Protein AF-A0A139ABG0-F1 (afdb_monomer_lite)

Sequence (358 aa):
MENRRGTLSRSLSSASLETIVPAVKKHLWVEAFQMRGSIALQVMPPLMVLVLWTAVVCYLDLILTMDFRLPTSFITLLGVVLGLLLAFRSTQAYDRFYEGRKTWGTLQFQCRNGIRAMMLSFVDTEDGNAACQKAVKMLIAFVFSLKHYLRAEKDVNQLSDMLDVMDVIPISAFTSPGGDLENGKRELNETDPLLGPYGAIVYENGEGMPFKIGYALAKHLQEAHLANLITGPNAGAVQSLVPNLTETATVLERIATSPIPPAYSIHLRQILFIYCFFLPLQLVKDLQWLVILVVFFASYCFLGIEMIARQLEMPFGRERVSDICEKIFNEKMFTVAIAIAPAVSLWMPSLKIQSVIS

pLDDT: mean 70.83, std 21.97, range [25.0, 96.5]

Radius of gyration: 27.7 Å; chains: 1; bounding box: 67×58×75 Å

Organism: Gonapodya prolifera (strain JEL478) (NCBI:txid1344416)

Foldseek 3Di:
DPPPPVVVVVVVVPPPPPPPDPDPPPCPPCVVPPPVQALLVVLVPVLVVLLVLLVVLLCCCVPVVDQLADDPVVLVVLVVVLVVLLVVLLVVLQVLLVLLLVLLVLLLVLLLLLLVLLVVFFDPDPVSVVLSLLLNLLSVLLVVLLLCLLAVNPPVVVVVVVCVSPPQDDCVVVPQPDPPPPDPDDDPCCVDLLFHSNVPPCRPVRDRPSVVSLVSSLVSLVVCVVVVRGDDPSSVVNNVSSVSNVVSSVSSVCSSGPADPVVSLVVSVVSLCVSLSCQSSHCCVVQRPCSSVVSSVVNCVSSSSSSSSVVSRSLSYPRVNVCVSVVCVVVSVVVSVVVVVVVCVVPPPPDPVVVVVD

Secondary structure (DSSP, 8-state):
--TTHHHHHHHHHHHSSTTSS------HHHHHT--TT-HHHHHHHHHHHHHHHHHHHHHHHHTS-------HHHHHHHHHHHHHHHHHHHHHHHHHHHHHHHHHHHHHHHHHHHHHHHHHHB-SSHHHHHHHHHHHHHHHHHHHHHHHHHTT---HHHHHHT-TT-SSS-GGGTS-TT--TTS------TT-TTTGGGTT---TTS--HHHHHHHHHHHHHHHHHHTT-B-STTHHHHHTHHHHHHHHHHHHHHHHH-PPPHHHHHHHHHHHHHHHHHHHHHHHHHHTTHHHHHHHHHHHHHHHHHHHHHHHH-TTSSSTTTHHHHHHHHHHHHHHHHHHHHHHHTT-S---GGGG--

InterPro domains:
  IPR044669 Voltage-dependent anion channel-forming protein YneE/VCCN1/2-like [PF25539] (25-320)
  IPR044669 Voltage-dependent anion channel-forming protein YneE/VCCN1/2-like [PTHR33281] (25-328)

Structure (mmCIF, N/CA/C/O backbone):
data_AF-A0A139ABG0-F1
#
_entry.id   AF-A0A139ABG0-F1
#
loop_
_atom_site.group_PDB
_atom_site.id
_atom_site.type_symbol
_atom_site.label_atom_id
_atom_site.label_alt_id
_atom_site.label_comp_id
_atom_site.label_asym_id
_atom_site.label_entity_id
_atom_site.label_seq_id
_atom_site.pdbx_PDB_ins_code
_atom_site.Cartn_x
_atom_site.Cartn_y
_atom_site.Cartn_z
_atom_site.occupancy
_atom_site.B_iso_or_equiv
_atom_site.auth_seq_id
_atom_site.auth_comp_id
_atom_site.auth_asym_id
_atom_site.auth_atom_id
_atom_site.pdbx_PDB_model_num
ATOM 1 N N . MET A 1 1 ? 25.068 39.750 -31.861 1.00 41.47 1 MET A N 1
ATOM 2 C CA . MET A 1 1 ? 24.459 38.448 -31.500 1.00 41.47 1 MET A CA 1
ATOM 3 C C . MET A 1 1 ? 24.771 38.007 -30.056 1.00 41.47 1 MET A C 1
ATOM 5 O O . MET A 1 1 ? 24.406 36.901 -29.687 1.00 41.47 1 MET A O 1
ATOM 9 N N . GLU A 1 2 ? 25.321 38.876 -29.194 1.00 35.25 2 GLU A N 1
ATOM 10 C CA . GLU A 1 2 ? 25.749 38.514 -27.824 1.00 35.25 2 GLU A CA 1
ATOM 11 C C . GLU A 1 2 ? 24.637 38.531 -26.748 1.00 35.25 2 GLU A C 1
ATOM 13 O O . GLU A 1 2 ? 24.758 37.880 -25.717 1.00 35.25 2 GLU A O 1
ATOM 18 N N . ASN A 1 3 ? 23.535 39.265 -26.948 1.00 35.50 3 ASN A N 1
ATOM 19 C CA . ASN A 1 3 ? 22.687 39.701 -25.821 1.00 35.50 3 ASN A CA 1
ATOM 20 C C . ASN A 1 3 ? 21.449 38.821 -25.514 1.00 35.50 3 ASN A C 1
ATOM 22 O O . ASN A 1 3 ? 20.585 39.221 -24.742 1.00 35.50 3 ASN A O 1
ATOM 26 N N . ARG A 1 4 ? 21.320 37.628 -26.119 1.00 36.78 4 ARG A N 1
ATOM 27 C CA . ARG A 1 4 ? 20.198 36.691 -25.844 1.00 36.78 4 ARG A CA 1
ATOM 28 C C . ARG A 1 4 ? 20.589 35.424 -25.075 1.00 36.78 4 ARG A C 1
ATOM 30 O O . ARG A 1 4 ? 19.704 34.712 -24.614 1.00 36.78 4 ARG A O 1
ATOM 37 N N . ARG A 1 5 ? 21.887 35.138 -24.894 1.00 36.22 5 ARG A N 1
ATOM 38 C CA . ARG A 1 5 ? 22.344 33.963 -24.119 1.00 36.22 5 ARG A CA 1
ATOM 39 C C . ARG A 1 5 ? 22.347 34.199 -22.601 1.00 36.22 5 ARG A C 1
ATOM 41 O O . ARG A 1 5 ? 22.153 33.248 -21.854 1.00 36.22 5 ARG A O 1
ATOM 48 N N . GLY A 1 6 ? 22.502 35.446 -22.144 1.00 31.77 6 GLY A N 1
ATOM 49 C CA . GLY A 1 6 ? 22.559 35.786 -20.711 1.00 31.77 6 GLY A CA 1
ATOM 50 C C . GLY A 1 6 ? 21.204 35.839 -19.990 1.00 31.77 6 GLY A C 1
ATOM 51 O O . GLY A 1 6 ? 21.142 35.659 -18.777 1.00 31.77 6 GLY A O 1
ATOM 52 N N . THR A 1 7 ? 20.106 36.059 -20.717 1.00 36.75 7 THR A N 1
ATOM 53 C CA . THR A 1 7 ? 18.744 36.134 -20.155 1.00 36.75 7 THR A CA 1
ATOM 54 C C . THR A 1 7 ? 18.091 34.757 -20.012 1.00 36.75 7 THR A C 1
ATOM 56 O O . THR A 1 7 ? 17.384 34.517 -19.036 1.00 36.75 7 THR A O 1
ATOM 59 N N . LEU A 1 8 ? 18.389 33.818 -20.918 1.00 34.41 8 LEU A N 1
ATOM 60 C CA . LEU A 1 8 ? 17.899 32.436 -20.839 1.00 34.41 8 LEU A CA 1
ATOM 61 C C . LEU A 1 8 ? 18.553 31.648 -19.692 1.00 34.41 8 LEU A C 1
ATOM 63 O O . LEU A 1 8 ? 17.847 30.950 -18.965 1.00 34.41 8 LEU A O 1
ATOM 67 N N . SER A 1 9 ? 19.861 31.818 -19.455 1.00 39.03 9 SER A N 1
ATOM 68 C CA . SER A 1 9 ? 20.579 31.100 -18.387 1.00 39.03 9 SER A CA 1
ATOM 69 C C . SER A 1 9 ? 20.137 31.499 -16.974 1.00 39.03 9 SER A C 1
ATOM 71 O O . SER A 1 9 ? 20.094 30.650 -16.087 1.00 39.03 9 SER A O 1
ATOM 73 N N . ARG A 1 10 ? 19.739 32.763 -16.763 1.00 34.69 10 ARG A N 1
ATOM 74 C CA . ARG A 1 10 ? 19.199 33.236 -15.475 1.00 34.69 10 ARG A CA 1
ATOM 75 C C . ARG A 1 10 ? 17.743 32.830 -15.233 1.00 34.69 10 ARG A C 1
ATOM 77 O O . ARG A 1 10 ? 17.388 32.585 -14.088 1.00 34.69 10 ARG A O 1
ATOM 84 N N . SER A 1 11 ? 16.919 32.708 -16.278 1.00 34.12 11 SER A N 1
ATOM 85 C CA . SER A 1 11 ? 15.509 32.293 -16.136 1.00 34.12 11 SER A CA 1
ATOM 86 C C . SER A 1 11 ? 15.327 30.792 -15.867 1.00 34.12 11 SER A C 1
ATOM 88 O O . SER A 1 11 ? 14.384 30.392 -15.190 1.00 34.12 11 SER A O 1
ATOM 90 N N . LEU A 1 12 ? 16.254 29.957 -16.348 1.00 37.25 12 LEU A N 1
ATOM 91 C CA . LEU A 1 12 ? 16.205 28.503 -16.169 1.00 37.25 12 LEU A CA 1
ATOM 92 C C . LEU A 1 12 ? 16.749 28.046 -14.807 1.00 37.25 12 LEU A C 1
ATOM 94 O O . LEU A 1 12 ? 16.430 26.942 -14.371 1.00 37.25 12 LEU A O 1
ATOM 98 N N . SER A 1 13 ? 17.541 28.881 -14.126 1.00 36.09 13 SER A N 1
ATOM 99 C CA . SER A 1 13 ? 18.172 28.543 -12.844 1.00 36.09 13 SER A CA 1
ATOM 100 C C . SER A 1 13 ? 17.271 28.787 -11.629 1.00 36.09 13 SER A C 1
ATOM 102 O O . SER A 1 13 ? 17.458 28.111 -10.625 1.00 36.09 13 SER A O 1
ATOM 104 N N . SER A 1 14 ? 16.317 29.721 -11.681 1.00 34.56 14 SER A N 1
ATOM 105 C CA . SER A 1 14 ? 15.444 30.018 -10.533 1.00 34.56 14 SER A CA 1
ATOM 106 C C . SER A 1 14 ? 14.123 29.245 -10.561 1.00 34.56 14 SER A C 1
ATOM 108 O O . SER A 1 14 ? 13.639 28.846 -9.510 1.00 34.56 14 SER A O 1
ATOM 110 N N . ALA A 1 15 ? 13.566 28.963 -11.744 1.00 35.59 15 ALA A N 1
ATOM 111 C CA . ALA A 1 15 ? 12.269 28.289 -11.875 1.00 35.59 15 ALA A CA 1
ATOM 112 C C . ALA A 1 15 ? 12.322 26.756 -11.702 1.00 35.59 15 ALA A C 1
ATOM 114 O O . ALA A 1 15 ? 11.296 26.122 -11.475 1.00 35.59 15 ALA A O 1
ATOM 115 N N . SER A 1 16 ? 13.502 26.140 -11.820 1.00 36.47 16 SER A N 1
ATOM 116 C CA . SER A 1 16 ? 13.664 24.676 -11.803 1.00 36.47 16 SER A CA 1
ATOM 117 C C . SER A 1 16 ? 14.042 24.095 -10.433 1.00 36.47 16 SER A C 1
ATOM 119 O O . SER A 1 16 ? 13.963 22.882 -10.247 1.00 36.47 16 SER A O 1
ATOM 121 N N . LEU A 1 17 ? 14.435 24.935 -9.467 1.00 35.41 17 LEU A N 1
ATOM 122 C CA . LEU A 1 17 ? 14.921 24.499 -8.149 1.00 35.41 17 LEU A CA 1
ATOM 123 C C . LEU A 1 17 ? 13.855 24.521 -7.040 1.00 35.41 17 LEU A C 1
ATOM 125 O O . LEU A 1 17 ? 14.041 23.855 -6.024 1.00 35.41 17 LEU A O 1
ATOM 129 N N . GLU A 1 18 ? 12.732 25.225 -7.216 1.00 38.69 18 GLU A N 1
ATOM 130 C CA . GLU A 1 18 ? 11.713 25.382 -6.161 1.00 38.69 18 GLU A CA 1
ATOM 131 C C . GLU A 1 18 ? 10.793 24.162 -5.946 1.00 38.69 18 GLU A C 1
ATOM 133 O O . GLU A 1 18 ? 9.993 24.161 -5.015 1.00 38.69 18 GLU A O 1
ATOM 138 N N . THR A 1 19 ? 10.890 23.096 -6.746 1.00 43.91 19 THR A N 1
ATOM 1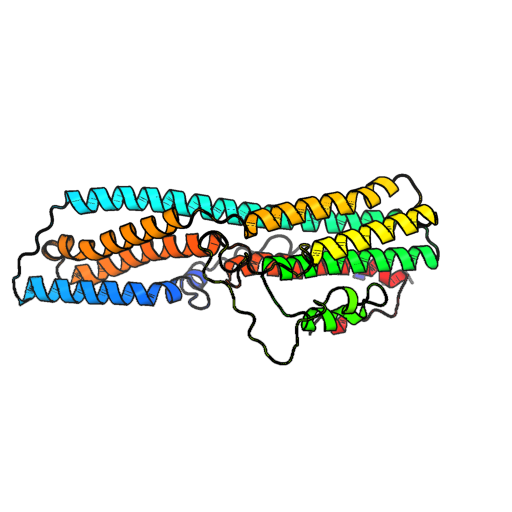39 C CA . THR A 1 19 ? 9.862 22.031 -6.771 1.00 43.91 19 THR A CA 1
ATOM 140 C C . THR A 1 19 ? 10.332 20.634 -6.360 1.00 43.91 19 THR A C 1
ATOM 142 O O . THR A 1 19 ? 9.539 19.695 -6.392 1.00 43.91 19 THR A O 1
ATOM 145 N N . ILE A 1 20 ? 11.588 20.449 -5.936 1.00 49.00 20 ILE A N 1
ATOM 146 C CA . ILE A 1 20 ? 12.084 19.112 -5.541 1.00 49.00 20 ILE A CA 1
ATOM 147 C C . ILE A 1 20 ? 11.617 18.726 -4.130 1.00 49.00 20 ILE A C 1
ATOM 149 O O . ILE A 1 20 ? 11.344 17.554 -3.861 1.00 49.00 20 ILE A O 1
ATOM 153 N N . VAL A 1 21 ? 11.511 19.704 -3.229 1.00 50.22 21 VAL A N 1
ATOM 154 C CA . VAL A 1 21 ? 11.036 19.500 -1.858 1.00 50.22 21 VAL A CA 1
ATOM 155 C C . VAL A 1 21 ? 9.609 20.034 -1.786 1.00 50.22 21 VAL A C 1
ATOM 157 O O . VAL A 1 21 ? 9.413 21.224 -2.035 1.00 50.22 21 VAL A O 1
ATOM 160 N N . PRO A 1 22 ? 8.600 19.205 -1.462 1.00 50.84 22 PRO A N 1
ATOM 161 C CA . PRO A 1 22 ? 7.254 19.718 -1.274 1.00 50.84 22 PRO A CA 1
ATOM 162 C C . PRO A 1 22 ? 7.293 20.776 -0.171 1.00 50.84 22 PRO A C 1
ATOM 164 O O . PRO A 1 22 ? 7.773 20.518 0.935 1.00 50.84 22 PRO A O 1
ATOM 167 N N . ALA A 1 23 ? 6.805 21.978 -0.476 1.00 52.19 23 ALA A N 1
ATOM 168 C CA . ALA A 1 23 ? 6.641 23.008 0.532 1.00 52.19 23 ALA A CA 1
ATOM 169 C C . ALA A 1 23 ? 5.741 22.447 1.640 1.00 52.19 23 ALA A C 1
ATOM 171 O O . ALA A 1 23 ? 4.590 22.082 1.387 1.00 52.19 23 ALA A O 1
ATOM 172 N N . VAL A 1 24 ? 6.267 22.358 2.865 1.00 55.25 24 VAL A N 1
ATOM 173 C CA . VAL A 1 24 ? 5.461 22.008 4.037 1.00 55.25 24 VAL A CA 1
ATOM 174 C C . VAL A 1 24 ? 4.393 23.088 4.161 1.00 55.25 24 VAL A C 1
ATOM 176 O O . VAL A 1 24 ? 4.696 24.239 4.493 1.00 55.25 24 VAL A O 1
ATOM 179 N N . LYS A 1 25 ? 3.142 22.752 3.831 1.00 55.25 25 LYS A N 1
ATOM 180 C CA . LYS A 1 25 ? 2.020 23.674 3.994 1.00 55.25 25 LYS A CA 1
ATOM 181 C C . LYS A 1 25 ? 1.908 23.987 5.482 1.00 55.25 25 LYS A C 1
ATOM 183 O O . LYS A 1 25 ? 1.640 23.120 6.299 1.00 55.25 25 LYS A O 1
ATOM 188 N N . LYS A 1 26 ? 2.135 25.247 5.855 1.00 55.16 26 LYS A N 1
ATOM 189 C CA . LYS A 1 26 ? 2.203 25.674 7.264 1.00 55.16 26 LYS A CA 1
ATOM 190 C C . LYS A 1 26 ? 0.836 25.730 7.974 1.00 55.16 26 LYS A C 1
ATOM 192 O O . LYS A 1 26 ? 0.775 26.142 9.128 1.00 55.16 26 LYS A O 1
ATOM 197 N N . HIS A 1 27 ? -0.265 25.341 7.324 1.00 67.69 27 HIS A N 1
ATOM 198 C CA . HIS A 1 27 ? -1.624 25.504 7.854 1.00 67.69 27 HIS A CA 1
ATOM 199 C C . HIS A 1 27 ? -2.229 24.182 8.350 1.00 67.69 27 HIS A C 1
ATOM 201 O O . HIS A 1 27 ? -3.148 23.643 7.735 1.00 67.69 27 HIS A O 1
ATOM 207 N N . LEU A 1 28 ? -1.757 23.722 9.515 1.00 66.25 28 LEU A N 1
ATOM 208 C CA . LEU A 1 28 ? -2.238 22.529 10.235 1.00 66.25 28 LEU A CA 1
ATOM 209 C C . LEU A 1 28 ? -3.776 22.463 10.335 1.00 66.25 28 LEU A C 1
ATOM 211 O O . LEU A 1 28 ? -4.380 21.413 10.148 1.00 66.25 28 LEU A O 1
ATOM 215 N N . TRP A 1 29 ? -4.419 23.605 10.589 1.00 68.12 29 TRP A N 1
ATOM 216 C CA . TRP A 1 29 ? -5.874 23.703 10.734 1.00 68.12 29 TRP A CA 1
ATOM 217 C C . TRP A 1 29 ? -6.635 23.411 9.440 1.00 68.12 29 TRP A C 1
ATOM 219 O O . TRP A 1 29 ? -7.679 22.770 9.467 1.00 68.12 29 TRP A O 1
ATOM 229 N N . VAL A 1 30 ? -6.111 23.850 8.296 1.00 68.62 30 VAL A N 1
ATOM 230 C CA . VAL A 1 30 ? -6.759 23.615 6.998 1.00 68.62 30 VAL A CA 1
ATOM 231 C C . VAL A 1 30 ? -6.681 22.134 6.626 1.00 68.62 30 VAL A C 1
ATOM 233 O O . VAL A 1 30 ? -7.632 21.595 6.067 1.00 68.62 30 VAL A O 1
ATOM 236 N N . GLU A 1 31 ? -5.583 21.465 6.982 1.00 65.88 31 GLU A N 1
ATOM 237 C CA . GLU A 1 31 ? -5.411 20.023 6.783 1.00 65.88 31 GLU A CA 1
ATOM 238 C C . GLU A 1 31 ? -6.289 19.208 7.741 1.00 65.88 31 GLU A C 1
ATOM 240 O O . GLU A 1 31 ? -6.945 18.260 7.311 1.00 65.88 31 GLU A O 1
ATOM 245 N N . ALA A 1 32 ? -6.390 19.620 9.009 1.00 67.88 32 ALA A N 1
ATOM 246 C CA . ALA A 1 32 ? -7.231 18.959 10.008 1.00 67.88 32 ALA A CA 1
ATOM 247 C C . ALA A 1 32 ? -8.727 18.961 9.636 1.00 67.88 32 ALA A C 1
ATOM 249 O O . ALA A 1 32 ? -9.425 17.980 9.888 1.00 67.88 32 ALA A O 1
ATOM 250 N N . PHE A 1 33 ? -9.221 20.033 9.004 1.00 69.25 33 PHE A N 1
ATOM 251 C CA . PHE A 1 33 ? -10.624 20.159 8.580 1.00 69.25 33 PHE A CA 1
ATOM 252 C C . PHE A 1 33 ? -10.892 19.704 7.135 1.00 69.25 33 PHE A C 1
ATOM 254 O O . PHE A 1 33 ? -11.998 19.877 6.611 1.00 69.25 33 PHE A O 1
ATOM 261 N N . GLN A 1 34 ? -9.912 19.101 6.459 1.00 68.50 34 GLN A N 1
ATOM 262 C CA . GLN A 1 34 ? -10.079 18.667 5.078 1.00 68.50 34 GLN A CA 1
ATOM 263 C C . GLN A 1 34 ? -10.916 17.378 4.994 1.00 68.50 34 GLN A C 1
ATOM 265 O O . GLN A 1 34 ? -10.406 16.271 5.094 1.00 68.50 34 GLN A O 1
ATOM 270 N N . MET A 1 35 ? -12.225 17.519 4.762 1.00 59.66 35 MET A N 1
ATOM 271 C CA . MET A 1 35 ? -13.175 16.391 4.699 1.00 59.66 35 MET A CA 1
ATOM 272 C C . MET A 1 35 ? -13.120 15.601 3.380 1.00 59.66 35 MET A C 1
ATOM 274 O O . MET A 1 35 ? -13.350 14.394 3.366 1.00 59.66 35 MET A O 1
ATOM 278 N N . ARG A 1 36 ? -12.807 16.249 2.247 1.00 48.41 36 ARG A N 1
ATOM 279 C CA . ARG A 1 36 ? -12.719 15.557 0.947 1.00 48.41 36 ARG A CA 1
ATOM 280 C C . ARG A 1 36 ? -11.539 14.592 0.960 1.00 48.41 36 ARG A C 1
ATOM 282 O O . ARG A 1 36 ? -10.411 15.048 1.121 1.00 48.41 36 ARG A O 1
ATOM 289 N N . GLY A 1 37 ? -11.810 13.299 0.753 1.00 56.75 37 GLY A N 1
ATOM 290 C CA . GLY A 1 37 ? -10.829 12.206 0.754 1.00 56.75 37 GLY A CA 1
ATOM 291 C C . GLY A 1 37 ? -10.196 11.922 2.119 1.00 56.75 37 GLY A C 1
ATOM 292 O O . GLY A 1 37 ? -9.087 11.400 2.156 1.00 56.75 37 GLY A O 1
ATOM 293 N N . SER A 1 38 ? -10.871 12.311 3.205 1.00 65.94 38 SER A N 1
ATOM 294 C CA . SER A 1 38 ? -10.501 11.945 4.571 1.00 65.94 38 SER A CA 1
ATOM 295 C C . SER A 1 38 ? -11.056 10.568 4.930 1.00 65.94 38 SER A C 1
ATOM 297 O O . SER A 1 38 ? -12.186 10.227 4.573 1.00 65.94 38 SER A O 1
ATOM 299 N N . ILE A 1 39 ? -10.273 9.815 5.701 1.00 73.25 39 ILE A N 1
ATOM 300 C CA . ILE A 1 39 ? -10.672 8.556 6.346 1.00 73.25 39 ILE A CA 1
ATOM 301 C C . ILE A 1 39 ? -11.943 8.744 7.191 1.00 73.25 39 ILE A C 1
ATOM 303 O O . ILE A 1 39 ? -12.745 7.820 7.318 1.00 73.25 39 ILE A O 1
ATOM 307 N N . ALA A 1 40 ? -12.177 9.959 7.703 1.00 77.12 40 ALA A N 1
ATOM 308 C CA . ALA A 1 40 ? -13.313 10.279 8.558 1.00 77.12 40 ALA A CA 1
ATOM 309 C C . ALA A 1 40 ? -14.656 9.862 7.939 1.00 77.12 40 ALA A C 1
ATOM 311 O O . ALA A 1 40 ? -15.433 9.180 8.598 1.00 77.12 40 ALA A O 1
ATOM 312 N N . LEU A 1 41 ? -14.909 10.184 6.664 1.00 80.12 41 LEU A N 1
ATOM 313 C CA . LEU A 1 41 ? -16.179 9.865 5.991 1.00 80.12 41 LEU A CA 1
ATOM 314 C C . LEU A 1 41 ? -16.401 8.359 5.798 1.00 80.12 41 LEU A C 1
ATOM 316 O O . LEU A 1 41 ? -17.544 7.912 5.796 1.00 80.12 41 LEU A O 1
ATOM 320 N N . GLN A 1 42 ? -15.329 7.578 5.660 1.00 83.31 42 GLN A N 1
ATOM 321 C CA . GLN A 1 42 ? -15.417 6.122 5.522 1.00 83.31 42 GLN A CA 1
ATOM 322 C C . GLN A 1 42 ? -15.684 5.432 6.868 1.00 83.31 42 GLN A C 1
ATOM 324 O O . GLN A 1 42 ? -16.321 4.383 6.908 1.00 83.31 42 GLN A O 1
ATOM 329 N N . VAL A 1 43 ? -15.237 6.039 7.970 1.00 89.06 43 VAL A N 1
ATOM 330 C CA . VAL A 1 43 ? -15.437 5.542 9.340 1.00 89.06 43 VAL A CA 1
ATOM 331 C C . VAL A 1 43 ? -16.786 5.980 9.931 1.00 89.06 43 VAL A C 1
ATOM 333 O O . VAL A 1 43 ? -17.278 5.349 10.866 1.00 89.06 43 VAL A O 1
ATOM 336 N N . MET A 1 44 ? -17.431 7.015 9.378 1.00 89.62 44 MET A N 1
ATOM 337 C CA . MET A 1 44 ? -18.712 7.521 9.892 1.00 89.62 44 MET A CA 1
ATOM 338 C C . MET A 1 44 ? -19.826 6.461 9.968 1.00 89.62 44 MET A C 1
ATOM 340 O O . MET A 1 44 ? -20.462 6.393 11.016 1.00 89.62 44 MET A O 1
ATOM 344 N N . PRO A 1 45 ? -20.090 5.609 8.955 1.00 91.81 45 PRO A N 1
ATOM 345 C CA . PRO A 1 45 ? -21.188 4.642 9.039 1.00 91.81 45 PRO A CA 1
ATOM 346 C C . PRO A 1 45 ? -21.101 3.672 10.236 1.00 91.81 45 PRO A C 1
ATOM 348 O O . PRO A 1 45 ? -22.060 3.628 11.011 1.00 91.81 45 PRO A O 1
ATOM 351 N N . PRO A 1 46 ? -19.990 2.938 10.474 1.00 91.88 46 PRO A N 1
ATOM 352 C CA . PRO A 1 46 ? -19.882 2.086 11.661 1.00 91.88 46 PRO A CA 1
ATOM 353 C C . PRO A 1 46 ? -19.856 2.898 12.963 1.00 91.88 46 PRO A C 1
ATOM 355 O O . PRO A 1 46 ? -20.397 2.451 13.973 1.00 91.88 46 PRO A O 1
ATOM 358 N N . LEU A 1 47 ? -19.285 4.107 12.945 1.00 93.75 47 LEU A N 1
ATOM 359 C CA . LEU A 1 47 ? -19.273 4.993 14.106 1.00 93.75 47 LEU A CA 1
ATOM 360 C C . LEU A 1 47 ? -20.688 5.418 14.518 1.00 93.75 47 LEU A C 1
ATOM 362 O O . LEU A 1 47 ? -21.016 5.363 15.697 1.00 93.75 47 LEU A O 1
ATOM 366 N N . MET A 1 48 ? -21.548 5.781 13.564 1.00 94.31 48 MET A N 1
ATOM 367 C CA . MET A 1 48 ? -22.938 6.158 13.838 1.00 94.31 48 MET A CA 1
ATOM 368 C C . MET A 1 48 ? -23.731 5.011 14.469 1.00 94.31 48 MET A C 1
ATOM 370 O O . MET A 1 48 ? -24.519 5.248 15.381 1.00 94.31 48 MET A O 1
ATOM 374 N N . VAL A 1 49 ? -23.487 3.766 14.044 1.00 95.56 49 VAL A N 1
ATOM 375 C CA . VAL A 1 49 ? -24.098 2.577 14.661 1.00 95.56 49 VAL A CA 1
ATOM 376 C C . VAL A 1 49 ? -23.648 2.420 16.117 1.00 95.56 49 VAL A C 1
ATOM 378 O O . VAL A 1 49 ? -24.478 2.174 16.988 1.00 95.56 49 VAL A O 1
ATOM 381 N N . LEU A 1 50 ? -22.359 2.617 16.409 1.00 94.81 50 LEU A N 1
ATOM 382 C CA . LEU A 1 50 ? -21.826 2.550 17.777 1.00 94.81 50 LEU A CA 1
ATOM 383 C C . LEU A 1 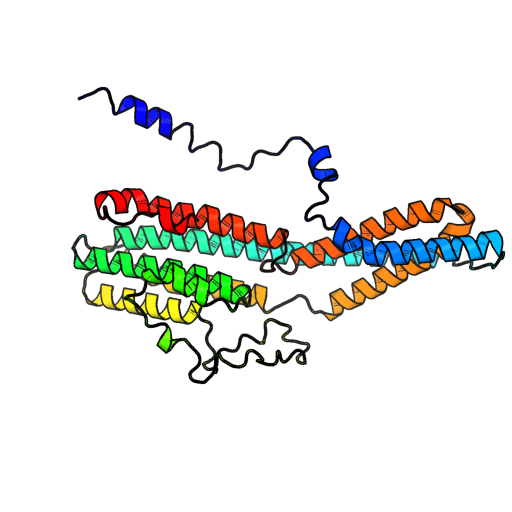50 ? -22.339 3.686 18.671 1.00 94.81 50 LEU A C 1
ATOM 385 O O . LEU A 1 50 ? -22.623 3.471 19.849 1.00 94.81 50 LEU A O 1
ATOM 389 N N . VAL A 1 51 ? -22.492 4.890 18.122 1.00 95.38 51 VAL A N 1
ATOM 390 C CA . VAL A 1 51 ? -23.079 6.039 18.828 1.00 95.38 51 VAL A CA 1
ATOM 391 C C . VAL A 1 51 ? -24.549 5.783 19.136 1.00 95.38 51 VAL A C 1
ATOM 393 O O . VAL A 1 51 ? -24.983 6.011 20.263 1.00 95.38 51 VAL A O 1
ATOM 396 N N . LEU A 1 52 ? -25.306 5.263 18.167 1.00 96.50 52 LEU A N 1
ATOM 397 C CA . LEU A 1 52 ? -26.701 4.882 18.366 1.00 96.50 52 LEU A CA 1
ATOM 398 C C . LEU A 1 52 ? -26.824 3.799 19.443 1.00 96.50 52 LEU A C 1
ATOM 400 O O . LEU A 1 52 ? -27.640 3.929 20.350 1.00 96.50 52 LEU A O 1
ATOM 404 N N . TRP A 1 53 ? -25.972 2.774 19.391 1.00 95.88 53 TRP A N 1
ATOM 405 C CA . TRP A 1 53 ? -25.887 1.752 20.432 1.00 95.88 53 TRP A CA 1
ATOM 406 C C . TRP A 1 53 ? -25.594 2.360 21.808 1.00 95.88 53 TRP A C 1
ATOM 408 O O . TRP A 1 53 ? -26.269 2.049 22.785 1.00 95.88 53 TRP A O 1
ATOM 418 N N . THR A 1 54 ? -24.648 3.293 21.881 1.00 95.06 54 THR A N 1
ATOM 419 C CA . THR A 1 54 ? -24.312 3.995 23.125 1.00 95.06 54 THR A CA 1
ATOM 420 C C . THR A 1 54 ? -25.495 4.795 23.666 1.00 95.06 54 THR A C 1
ATOM 422 O O . THR A 1 54 ? -25.744 4.778 24.870 1.00 95.06 54 THR A O 1
ATOM 425 N N . ALA A 1 55 ? -26.258 5.457 22.794 1.00 94.62 55 ALA A N 1
ATOM 426 C CA . ALA A 1 55 ? -27.471 6.170 23.180 1.00 94.62 55 ALA A CA 1
ATOM 427 C C . ALA A 1 55 ? -28.552 5.215 23.714 1.00 94.62 55 ALA A C 1
ATOM 429 O O . ALA A 1 55 ? -29.191 5.526 24.718 1.00 94.62 55 ALA A O 1
ATOM 430 N N . VAL A 1 56 ? -28.711 4.035 23.101 1.00 94.31 56 VAL A N 1
ATOM 431 C CA . VAL A 1 56 ? -29.609 2.979 23.599 1.00 94.31 56 VAL A CA 1
ATOM 432 C C . VAL A 1 56 ? -29.170 2.506 24.984 1.00 94.31 56 VAL A C 1
ATOM 434 O O . VAL A 1 56 ? -29.997 2.456 25.887 1.00 94.31 56 VAL A O 1
ATOM 437 N N . VAL A 1 57 ? -27.880 2.231 25.194 1.00 92.44 57 VAL A N 1
ATOM 438 C CA . VAL A 1 57 ? -27.351 1.832 26.510 1.00 92.44 57 VAL A CA 1
ATOM 439 C C . VAL A 1 57 ? -27.595 2.918 27.563 1.00 92.44 57 VAL A C 1
ATOM 441 O O . VAL A 1 57 ? -28.079 2.606 28.648 1.00 92.44 57 VAL A O 1
ATOM 444 N N . CYS A 1 58 ? -27.338 4.190 27.238 1.00 91.06 58 CYS A N 1
ATOM 445 C CA . CYS A 1 58 ? -27.613 5.309 28.146 1.00 91.06 58 CYS A CA 1
ATOM 446 C C . CYS A 1 58 ? -29.103 5.407 28.497 1.00 91.06 58 CYS A C 1
ATOM 448 O O . CYS A 1 58 ? -29.448 5.629 29.653 1.00 91.06 58 CYS A O 1
ATOM 450 N N . TYR A 1 59 ? -29.992 5.213 27.519 1.00 91.38 59 TYR A N 1
ATOM 451 C CA . TYR A 1 59 ? -31.437 5.207 27.744 1.00 91.38 59 TYR A CA 1
ATOM 452 C C . TYR A 1 59 ? -31.869 4.048 28.660 1.00 91.38 59 TYR A C 1
ATOM 454 O O . TYR A 1 59 ? -32.633 4.255 29.603 1.00 91.38 59 TYR A O 1
ATOM 462 N N . LEU A 1 60 ? -31.353 2.837 28.425 1.00 91.31 60 LEU A N 1
ATOM 463 C CA . LEU A 1 60 ? -31.679 1.651 29.221 1.00 91.31 60 LEU A CA 1
ATOM 464 C C . LEU A 1 60 ? -31.184 1.750 30.677 1.00 91.31 60 LEU A C 1
ATOM 466 O O . LEU A 1 60 ? -31.918 1.384 31.595 1.00 91.31 60 LEU A O 1
ATOM 470 N N . ASP A 1 61 ? -29.967 2.247 30.903 1.00 88.75 61 ASP A N 1
ATOM 471 C CA . ASP A 1 61 ? -29.391 2.362 32.252 1.00 88.75 61 ASP A CA 1
ATOM 472 C C . ASP A 1 61 ? -30.013 3.538 33.032 1.00 88.75 61 ASP A C 1
ATOM 474 O O . ASP A 1 61 ? -30.452 3.360 34.166 1.00 88.75 61 ASP A O 1
ATOM 478 N N . LEU A 1 62 ? -30.148 4.722 32.414 1.00 84.88 62 LEU A N 1
ATOM 479 C CA . LEU A 1 62 ? -30.577 5.940 33.121 1.00 84.88 62 LEU A CA 1
ATOM 480 C C . LEU A 1 62 ? -32.093 6.061 33.303 1.00 84.88 62 LEU A C 1
ATOM 482 O O . LEU A 1 62 ? -32.536 6.652 34.285 1.00 84.88 62 LEU A O 1
ATOM 486 N N . ILE A 1 63 ? -32.891 5.560 32.356 1.00 86.38 63 ILE A N 1
ATOM 487 C CA . ILE A 1 63 ? -34.354 5.738 32.374 1.00 86.38 63 ILE A CA 1
ATOM 488 C C . ILE A 1 63 ? -35.057 4.450 32.794 1.00 86.38 63 ILE A C 1
ATOM 490 O O . ILE A 1 63 ? -35.969 4.493 33.615 1.00 86.38 63 ILE A O 1
ATOM 494 N N . LEU A 1 64 ? -34.629 3.302 32.262 1.00 84.88 64 LEU A N 1
ATOM 495 C CA . LEU A 1 64 ? -35.208 1.998 32.605 1.00 84.88 64 LEU A CA 1
ATOM 496 C C . LEU A 1 64 ? -34.541 1.344 33.823 1.00 84.88 64 LEU A C 1
ATOM 498 O O . LEU A 1 64 ? -35.011 0.300 34.275 1.00 84.88 64 LEU A O 1
ATOM 502 N N . THR A 1 65 ? -33.497 1.959 34.397 1.00 81.94 65 THR A N 1
ATOM 503 C CA . THR A 1 65 ? -32.800 1.502 35.618 1.00 81.94 65 THR A CA 1
ATOM 504 C C . THR A 1 65 ? -32.304 0.053 35.539 1.00 81.94 65 THR A C 1
ATOM 506 O O . THR A 1 65 ? -32.238 -0.653 36.545 1.00 81.94 65 THR A O 1
ATOM 509 N N . MET A 1 66 ? -31.976 -0.417 34.329 1.00 79.56 66 MET A N 1
ATOM 510 C CA . MET A 1 66 ? -31.437 -1.760 34.129 1.00 79.56 66 MET A CA 1
ATOM 511 C C . MET A 1 66 ? -29.933 -1.792 34.408 1.00 79.56 66 MET A C 1
ATOM 513 O O . MET A 1 66 ? -29.147 -1.162 33.710 1.00 79.56 66 MET A O 1
ATOM 517 N N . ASP A 1 67 ? -29.530 -2.573 35.411 1.00 76.81 67 ASP A N 1
ATOM 518 C CA . ASP A 1 67 ? -28.142 -2.653 35.870 1.00 76.81 67 ASP A CA 1
ATOM 519 C C . ASP A 1 67 ? -27.284 -3.574 34.974 1.00 76.81 67 ASP A C 1
ATOM 521 O O . ASP A 1 67 ? -27.218 -4.785 35.181 1.00 76.81 67 ASP A O 1
ATOM 525 N N . PHE A 1 68 ? -26.553 -2.996 34.014 1.00 74.00 68 PHE A N 1
ATOM 526 C CA . PHE A 1 68 ? -25.628 -3.721 33.123 1.00 74.00 68 PHE A CA 1
ATOM 527 C C . PHE A 1 68 ? -24.152 -3.593 33.540 1.00 74.00 68 PHE A C 1
ATOM 529 O O . PHE A 1 68 ? -23.287 -3.211 32.750 1.00 74.00 68 PHE A O 1
ATOM 536 N N . ARG A 1 69 ? -23.834 -3.895 34.804 1.00 72.88 69 ARG A N 1
ATOM 537 C CA . ARG A 1 69 ? -22.469 -3.706 35.329 1.00 72.88 69 ARG A CA 1
ATOM 538 C C . ARG A 1 69 ? -21.492 -4.722 34.747 1.00 72.88 69 ARG A C 1
ATOM 540 O O . ARG A 1 69 ? -21.557 -5.908 35.067 1.00 72.88 69 ARG A O 1
ATOM 547 N N . LEU A 1 70 ? -20.527 -4.229 33.976 1.00 83.25 70 LEU A N 1
ATOM 548 C CA . LEU A 1 70 ? -19.353 -4.993 33.573 1.00 83.25 70 LEU A CA 1
ATOM 549 C C . LEU A 1 70 ? -18.141 -4.601 34.425 1.00 83.25 70 LEU A C 1
ATOM 551 O O . LEU A 1 70 ? -17.926 -3.414 34.674 1.00 83.25 70 LEU A O 1
ATOM 555 N N . PRO A 1 71 ? -17.330 -5.573 34.875 1.00 86.25 71 PRO A N 1
ATOM 556 C CA . PRO A 1 71 ? -16.118 -5.273 35.619 1.00 86.25 71 PRO A CA 1
ATOM 557 C C . PRO A 1 71 ? -15.104 -4.539 34.733 1.00 86.25 71 PRO A C 1
ATOM 559 O O . PRO A 1 71 ? -14.813 -4.954 33.610 1.00 86.25 71 PRO A O 1
ATOM 562 N N . THR A 1 72 ? -14.509 -3.474 35.275 1.00 84.50 72 THR A N 1
ATOM 563 C CA . THR A 1 72 ? -13.526 -2.605 34.601 1.00 84.50 72 THR A CA 1
ATOM 564 C C . THR A 1 72 ? -12.336 -3.383 34.031 1.00 84.50 72 THR A C 1
ATOM 566 O O . THR A 1 72 ? -11.785 -3.009 32.999 1.00 84.50 72 THR A O 1
ATOM 569 N N . SER A 1 73 ? -11.961 -4.496 34.672 1.00 89.62 73 SER A N 1
ATOM 570 C CA . SER A 1 73 ? -10.858 -5.370 34.257 1.00 89.62 73 SER A CA 1
ATOM 571 C C . SER A 1 73 ? -11.040 -5.988 32.867 1.00 89.62 73 SER A C 1
ATOM 573 O O . SER A 1 73 ? -10.050 -6.253 32.189 1.00 89.62 73 SER A O 1
ATOM 575 N N . PHE A 1 74 ? -12.280 -6.210 32.423 1.00 86.69 74 PHE A N 1
ATOM 576 C CA . PHE A 1 74 ? -12.550 -6.819 31.120 1.00 86.69 74 PHE A CA 1
ATOM 577 C C . PHE A 1 74 ? -12.154 -5.886 29.968 1.00 86.69 74 PHE A C 1
ATOM 579 O O . PHE A 1 74 ? -11.418 -6.279 29.063 1.00 86.69 74 PHE A O 1
ATOM 586 N N . ILE A 1 75 ? -12.591 -4.626 30.027 1.00 88.81 75 ILE A N 1
ATOM 587 C CA . ILE A 1 75 ? -12.315 -3.637 28.980 1.00 88.81 75 ILE A CA 1
ATOM 588 C C . ILE A 1 75 ? -10.866 -3.168 29.021 1.00 88.81 75 ILE A C 1
ATOM 590 O O . ILE A 1 75 ? -10.281 -2.963 27.962 1.00 88.81 75 ILE A O 1
ATOM 594 N N . THR A 1 76 ? -10.251 -3.036 30.200 1.00 91.06 76 THR A N 1
ATOM 595 C CA . THR A 1 76 ? -8.830 -2.662 30.271 1.00 91.06 76 THR A CA 1
ATOM 596 C C . THR A 1 76 ? -7.944 -3.722 29.623 1.00 91.06 76 THR A C 1
ATOM 598 O O . THR A 1 76 ? -7.077 -3.373 28.824 1.00 91.06 76 THR A O 1
ATOM 601 N N . LEU A 1 77 ? -8.199 -5.011 29.875 1.00 93.31 77 LEU A N 1
ATOM 602 C CA . LEU A 1 77 ? -7.481 -6.104 29.219 1.00 93.31 77 LEU A CA 1
ATOM 603 C C . LEU A 1 77 ? -7.700 -6.090 27.701 1.00 93.31 77 LEU A C 1
ATOM 605 O O . LEU A 1 77 ? -6.738 -6.153 26.933 1.00 93.31 77 LEU A O 1
ATOM 609 N N . LEU A 1 78 ? -8.952 -5.957 27.261 1.00 91.94 78 LEU A N 1
ATOM 610 C CA . LEU A 1 78 ? -9.288 -5.972 25.839 1.00 91.94 78 LEU A CA 1
ATOM 611 C C . LEU A 1 78 ? -8.738 -4.734 25.108 1.00 91.94 78 LEU A C 1
ATOM 613 O O . LEU A 1 78 ? -8.265 -4.855 23.983 1.00 91.94 78 LEU A O 1
ATOM 617 N N . GLY A 1 79 ? -8.704 -3.575 25.769 1.00 92.81 79 GLY A N 1
ATOM 618 C CA . GLY A 1 79 ? -8.115 -2.337 25.258 1.00 92.81 79 GLY A CA 1
ATOM 619 C C . GLY A 1 79 ? -6.595 -2.403 25.118 1.00 92.81 79 GLY A C 1
ATOM 620 O O . GLY A 1 79 ? -6.061 -1.956 24.105 1.00 92.81 79 GLY A O 1
ATOM 621 N N . VAL A 1 80 ? -5.893 -3.014 26.081 1.00 94.00 80 VAL A N 1
ATOM 622 C CA . VAL A 1 80 ? -4.439 -3.245 25.985 1.00 94.00 80 VAL A CA 1
ATOM 623 C C . VAL A 1 80 ? -4.116 -4.172 24.813 1.00 94.00 80 VAL A C 1
ATOM 625 O O . VAL A 1 80 ? -3.254 -3.852 23.993 1.00 94.00 80 VAL A O 1
ATOM 628 N N . VAL A 1 81 ? -4.836 -5.292 24.693 1.00 93.94 81 VAL A N 1
ATOM 629 C CA . VAL A 1 81 ? -4.659 -6.239 23.581 1.00 93.94 81 VAL A CA 1
ATOM 630 C C . VAL A 1 81 ? -4.980 -5.573 22.241 1.00 93.94 81 VAL A C 1
ATOM 632 O O . VAL A 1 81 ? -4.201 -5.689 21.296 1.00 93.94 81 VAL A O 1
ATOM 635 N N . LEU A 1 82 ? -6.085 -4.828 22.156 1.00 95.00 82 LEU A N 1
ATOM 636 C CA . LEU A 1 82 ? -6.488 -4.111 20.948 1.00 95.00 82 LEU A CA 1
ATOM 637 C C . LEU A 1 82 ? -5.449 -3.065 20.529 1.00 95.00 82 LEU A C 1
ATOM 639 O O . LEU A 1 82 ? -5.103 -2.996 19.352 1.00 95.00 82 LEU A O 1
ATOM 643 N N . GLY A 1 83 ? -4.929 -2.279 21.475 1.00 93.62 83 GLY A N 1
ATOM 644 C CA . GLY A 1 83 ? -3.897 -1.278 21.208 1.00 93.62 83 GLY A CA 1
ATOM 645 C C . GLY A 1 83 ? -2.619 -1.900 20.647 1.00 93.62 83 GLY A C 1
ATOM 646 O O . GLY A 1 83 ? -2.082 -1.415 19.651 1.00 93.62 83 GLY A O 1
ATOM 647 N N . LEU A 1 84 ? -2.177 -3.021 21.227 1.00 93.69 84 LEU A N 1
ATOM 648 C CA . LEU A 1 84 ? -1.017 -3.769 20.744 1.00 93.69 84 LEU A CA 1
ATOM 649 C C . LEU A 1 84 ? -1.243 -4.325 19.327 1.00 93.69 84 LEU A C 1
ATOM 651 O O . LEU A 1 84 ? -0.393 -4.164 18.452 1.00 93.69 84 LEU A O 1
ATOM 655 N N . LEU A 1 85 ? -2.398 -4.948 19.082 1.00 92.62 85 LEU A N 1
ATOM 656 C CA . LEU A 1 85 ? -2.747 -5.499 17.771 1.00 92.62 85 LEU A CA 1
ATOM 657 C C . LEU A 1 85 ? -2.860 -4.404 16.699 1.00 92.62 85 LEU A C 1
ATOM 659 O O . LEU A 1 85 ? -2.352 -4.575 15.594 1.00 92.62 85 LEU A O 1
ATOM 663 N N . LEU A 1 86 ? -3.467 -3.259 17.019 1.00 93.19 86 LEU A N 1
ATOM 664 C CA . LEU A 1 86 ? -3.556 -2.119 16.104 1.00 93.19 86 LEU A CA 1
ATOM 665 C C . LEU A 1 86 ? -2.185 -1.532 15.773 1.00 93.19 86 LEU A C 1
ATOM 667 O O . LEU A 1 86 ? -1.942 -1.188 14.614 1.00 93.19 86 LEU A O 1
ATOM 671 N N . ALA A 1 87 ? -1.289 -1.439 16.759 1.00 92.69 87 ALA A N 1
ATOM 672 C CA . ALA A 1 87 ? 0.075 -0.976 16.537 1.00 92.69 87 ALA A CA 1
ATOM 673 C C . ALA A 1 87 ? 0.817 -1.906 15.567 1.00 92.69 87 ALA A C 1
ATOM 675 O O . ALA A 1 87 ? 1.347 -1.437 14.561 1.00 92.69 87 ALA A O 1
ATOM 676 N N . PHE A 1 88 ? 0.775 -3.224 15.797 1.00 91.94 88 PHE A N 1
ATOM 677 C CA . PHE A 1 88 ? 1.394 -4.193 14.890 1.00 91.94 88 PHE A CA 1
ATOM 678 C C . PHE A 1 88 ? 0.806 -4.141 13.479 1.00 91.94 88 PHE A C 1
ATOM 680 O O . PHE A 1 88 ? 1.565 -4.100 12.510 1.00 91.94 88 PHE A O 1
ATOM 687 N N . ARG A 1 89 ? -0.524 -4.071 13.349 1.00 91.25 89 ARG A N 1
ATOM 688 C CA . ARG A 1 89 ? -1.188 -3.943 12.046 1.00 91.25 89 ARG A CA 1
ATOM 689 C C . ARG A 1 89 ? -0.741 -2.688 11.302 1.00 91.25 89 ARG A C 1
ATOM 691 O O . ARG A 1 89 ? -0.460 -2.752 10.109 1.00 91.25 89 ARG A O 1
ATOM 698 N N . SER A 1 90 ? -0.692 -1.556 11.999 1.00 91.19 90 SER A N 1
ATOM 699 C CA . SER A 1 90 ? -0.320 -0.268 11.406 1.00 91.19 90 SER A CA 1
ATOM 700 C C . SER A 1 90 ? 1.122 -0.286 10.911 1.00 91.19 90 SER A C 1
ATOM 702 O O . SER A 1 90 ? 1.388 0.175 9.804 1.00 91.19 90 SER A O 1
ATOM 704 N N . THR A 1 91 ? 2.034 -0.879 11.685 1.00 92.38 91 THR A N 1
ATOM 705 C CA . THR A 1 91 ? 3.433 -1.056 11.281 1.00 92.38 91 THR A CA 1
ATOM 706 C C . THR A 1 91 ? 3.552 -1.955 10.050 1.00 92.38 91 THR A C 1
ATOM 708 O O . THR A 1 91 ? 4.165 -1.548 9.071 1.00 92.38 91 THR A O 1
ATOM 711 N N . GLN A 1 92 ? 2.899 -3.123 10.033 1.00 91.69 92 GLN A N 1
ATOM 712 C CA . GLN A 1 92 ? 2.958 -4.043 8.885 1.00 91.69 92 GLN A CA 1
ATOM 713 C C . GLN A 1 92 ? 2.387 -3.426 7.602 1.00 91.69 92 GLN A C 1
ATOM 715 O O . GLN A 1 92 ? 2.964 -3.568 6.523 1.00 91.69 92 GLN A O 1
ATOM 720 N N . ALA A 1 93 ? 1.262 -2.716 7.712 1.00 89.38 93 ALA A N 1
ATOM 721 C CA . ALA A 1 93 ? 0.672 -2.017 6.580 1.00 89.38 93 ALA A CA 1
ATOM 722 C C . ALA A 1 93 ? 1.582 -0.889 6.071 1.00 89.38 93 ALA A C 1
ATOM 724 O O . ALA A 1 93 ? 1.761 -0.730 4.862 1.00 89.38 93 ALA A O 1
ATOM 725 N N . TYR A 1 94 ? 2.193 -0.129 6.985 1.00 90.38 94 TYR A N 1
ATOM 726 C CA . TYR A 1 94 ? 3.148 0.916 6.634 1.00 90.38 94 TYR A CA 1
ATOM 727 C C . TYR A 1 94 ? 4.389 0.355 5.933 1.00 90.38 94 TYR A C 1
ATOM 729 O O . TYR A 1 94 ? 4.802 0.910 4.914 1.00 90.38 94 TYR A O 1
ATOM 737 N N . ASP A 1 95 ? 4.955 -0.744 6.431 1.00 91.75 95 ASP A N 1
ATOM 738 C CA . ASP A 1 95 ? 6.132 -1.384 5.839 1.00 91.75 95 ASP A CA 1
ATOM 739 C C . ASP A 1 95 ? 5.850 -1.831 4.403 1.00 91.75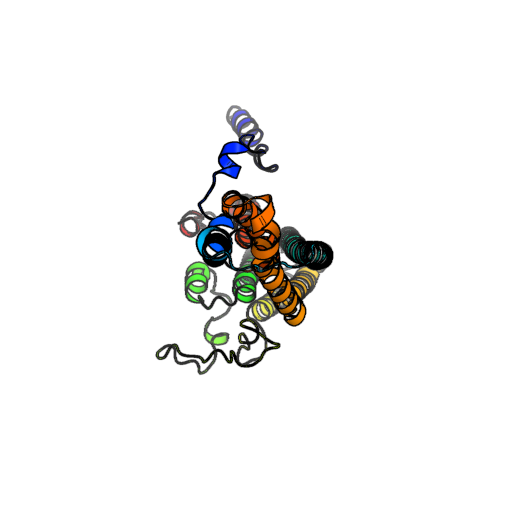 95 ASP A C 1
ATOM 741 O O . ASP A 1 95 ? 6.631 -1.525 3.501 1.00 91.75 95 ASP A O 1
ATOM 745 N N . ARG A 1 96 ? 4.687 -2.447 4.155 1.00 89.25 96 ARG A N 1
ATOM 746 C CA . ARG A 1 96 ? 4.255 -2.841 2.805 1.00 89.25 96 ARG A CA 1
ATOM 747 C C . ARG A 1 96 ? 4.071 -1.640 1.877 1.00 89.25 96 ARG A C 1
ATOM 749 O O . ARG A 1 96 ? 4.550 -1.656 0.740 1.00 89.25 96 ARG A O 1
ATOM 756 N N . PHE A 1 97 ? 3.418 -0.577 2.354 1.00 87.69 97 PHE A N 1
ATOM 757 C CA . PHE A 1 97 ? 3.294 0.674 1.600 1.00 87.69 97 PHE A CA 1
ATOM 758 C C . PHE A 1 97 ? 4.670 1.267 1.269 1.00 87.69 97 PHE A C 1
ATOM 760 O O . PHE A 1 97 ? 4.922 1.732 0.152 1.00 87.69 97 PHE A O 1
ATOM 767 N N . TYR A 1 98 ? 5.580 1.247 2.243 1.00 88.25 98 TYR A N 1
ATOM 768 C CA . TYR A 1 98 ? 6.924 1.777 2.095 1.00 88.25 98 TYR A CA 1
ATOM 769 C C . TYR A 1 98 ? 7.770 0.956 1.123 1.00 88.25 98 TYR A C 1
ATOM 771 O O . TYR A 1 98 ? 8.469 1.550 0.297 1.00 88.25 98 TYR A O 1
ATOM 779 N N . GLU A 1 99 ? 7.669 -0.371 1.166 1.00 89.81 99 GLU A N 1
ATOM 780 C CA . GLU A 1 99 ? 8.307 -1.279 0.216 1.00 89.81 99 GLU A CA 1
ATOM 781 C C . GLU A 1 99 ? 7.817 -1.006 -1.210 1.00 89.81 99 GLU A C 1
ATOM 783 O O . GLU A 1 99 ? 8.637 -0.755 -2.093 1.00 89.81 99 GLU A O 1
ATOM 788 N N . GLY A 1 100 ? 6.497 -0.932 -1.425 1.00 86.81 100 GLY A N 1
ATOM 789 C CA . GLY A 1 100 ? 5.917 -0.632 -2.739 1.00 86.81 100 GLY A CA 1
ATOM 790 C C . GLY A 1 100 ? 6.440 0.683 -3.321 1.00 86.81 100 GLY A C 1
ATOM 791 O O . GLY A 1 100 ? 6.919 0.729 -4.456 1.00 86.81 100 GLY A O 1
ATOM 792 N N . ARG A 1 101 ? 6.453 1.749 -2.513 1.00 83.62 101 ARG A N 1
ATOM 793 C CA . ARG A 1 101 ? 6.984 3.058 -2.924 1.00 83.62 101 ARG A CA 1
ATOM 794 C C . ARG A 1 101 ? 8.483 3.017 -3.232 1.00 83.62 101 ARG A C 1
ATOM 796 O O . ARG A 1 101 ? 8.929 3.662 -4.180 1.00 83.62 101 ARG A O 1
ATOM 803 N N . LYS A 1 102 ? 9.275 2.298 -2.426 1.00 87.38 102 LYS A N 1
ATOM 804 C CA . LYS A 1 102 ? 10.724 2.152 -2.631 1.00 87.38 102 LYS A CA 1
ATOM 805 C C . LYS A 1 102 ? 11.002 1.445 -3.955 1.00 87.38 102 LYS A C 1
ATOM 807 O O . LYS A 1 102 ? 11.789 1.949 -4.752 1.00 87.38 102 LYS A O 1
ATOM 812 N N . THR A 1 103 ? 10.310 0.340 -4.211 1.00 88.81 103 THR A N 1
ATOM 813 C CA . THR A 1 103 ? 10.433 -0.441 -5.446 1.00 88.81 103 THR A CA 1
ATOM 814 C C . THR A 1 103 ? 10.006 0.371 -6.669 1.00 88.81 103 THR A C 1
ATOM 816 O O . THR A 1 103 ? 10.699 0.360 -7.684 1.00 88.81 103 THR A O 1
ATOM 819 N N . TRP A 1 104 ? 8.949 1.181 -6.561 1.00 84.00 104 TRP A N 1
ATOM 820 C CA . TRP A 1 104 ? 8.566 2.115 -7.627 1.00 84.00 104 TRP A CA 1
ATOM 821 C C . TRP A 1 104 ? 9.640 3.185 -7.895 1.00 84.00 104 TRP A C 1
ATOM 823 O O . TRP A 1 104 ? 9.921 3.533 -9.042 1.00 84.00 104 TRP A O 1
ATOM 833 N N . GLY A 1 105 ? 10.301 3.676 -6.842 1.00 82.81 105 GLY A N 1
ATOM 834 C CA . GLY A 1 105 ? 11.465 4.558 -6.967 1.00 82.81 105 GLY A CA 1
ATOM 835 C C . GLY A 1 105 ? 12.643 3.893 -7.689 1.00 82.81 105 GLY A C 1
ATOM 836 O O . GLY A 1 105 ? 13.275 4.521 -8.542 1.00 82.81 105 GLY A O 1
ATOM 837 N N . THR A 1 106 ? 12.903 2.615 -7.404 1.00 86.62 106 THR A N 1
ATOM 838 C CA . THR A 1 106 ? 13.906 1.807 -8.116 1.00 86.62 106 THR A CA 1
ATOM 839 C C . THR A 1 106 ? 13.556 1.653 -9.595 1.00 86.62 106 THR A C 1
ATOM 841 O O . THR A 1 106 ? 14.420 1.884 -10.441 1.00 86.62 106 THR A O 1
ATOM 844 N N . LEU A 1 107 ? 12.291 1.364 -9.925 1.00 85.69 107 LEU A N 1
ATOM 845 C CA . LEU A 1 107 ? 11.817 1.275 -11.312 1.00 85.69 107 LEU A CA 1
ATOM 846 C C . LEU A 1 107 ? 12.094 2.577 -12.072 1.00 85.69 107 LEU A C 1
ATOM 848 O O . LEU A 1 107 ? 12.637 2.574 -13.177 1.00 85.69 107 LEU A O 1
ATOM 852 N N . GLN A 1 108 ? 11.784 3.714 -11.447 1.00 82.12 108 GLN A N 1
ATOM 853 C CA . GLN A 1 108 ? 12.026 5.033 -12.020 1.00 82.12 108 GLN A CA 1
ATOM 854 C C . GLN A 1 108 ? 13.524 5.298 -12.265 1.00 82.12 108 GLN A C 1
ATOM 856 O O . GLN A 1 108 ? 13.905 5.849 -13.304 1.00 82.12 108 GLN A O 1
ATOM 861 N N . PHE A 1 109 ? 14.381 4.918 -11.315 1.00 84.00 109 PHE A N 1
ATOM 862 C CA . PHE A 1 109 ? 15.835 5.021 -11.442 1.00 84.00 109 PHE A CA 1
ATOM 863 C C . PHE A 1 109 ? 16.365 4.167 -12.602 1.00 84.00 109 PHE A C 1
ATOM 865 O O . PHE A 1 109 ? 17.140 4.663 -13.423 1.00 84.00 109 PHE A O 1
ATOM 872 N N . GLN A 1 110 ? 15.908 2.918 -12.712 1.00 87.62 110 GLN A N 1
ATOM 873 C CA . GLN A 1 110 ? 16.282 2.008 -13.795 1.00 87.62 110 GLN A CA 1
ATOM 874 C C . GLN A 1 110 ? 15.834 2.536 -15.159 1.00 87.62 110 GLN A C 1
ATOM 876 O O . GLN A 1 110 ? 16.634 2.542 -16.088 1.00 87.62 110 GLN A O 1
ATOM 881 N N . CYS A 1 111 ? 14.617 3.077 -15.274 1.00 84.31 111 CYS A N 1
ATOM 882 C CA . CYS A 1 111 ? 14.137 3.681 -16.519 1.00 84.31 111 CYS A CA 1
ATOM 883 C C . CYS A 1 111 ? 15.006 4.872 -16.950 1.00 84.31 111 CYS A C 1
ATOM 885 O O . CYS A 1 111 ? 15.425 4.952 -18.103 1.00 84.31 111 CYS A O 1
ATOM 887 N N . ARG A 1 112 ? 15.338 5.781 -16.020 1.00 81.75 112 ARG A N 1
ATOM 888 C CA . ARG A 1 112 ? 16.204 6.946 -16.296 1.00 81.75 112 ARG A CA 1
ATOM 889 C C . ARG A 1 112 ? 17.597 6.538 -16.758 1.00 81.75 112 ARG A C 1
ATOM 891 O O . ARG A 1 112 ? 18.109 7.079 -17.737 1.00 81.75 112 ARG A O 1
ATOM 898 N N . ASN A 1 113 ? 18.207 5.586 -16.058 1.00 84.19 113 ASN A N 1
ATOM 899 C CA . ASN A 1 113 ? 19.526 5.088 -16.427 1.00 84.19 113 ASN A CA 1
ATOM 900 C C . ASN A 1 113 ? 19.499 4.293 -17.728 1.00 84.19 113 ASN A C 1
ATOM 902 O O . ASN A 1 113 ? 20.405 4.464 -18.536 1.00 84.19 113 ASN A O 1
ATOM 906 N N . GLY A 1 114 ? 18.458 3.493 -17.951 1.00 85.88 114 GLY A N 1
ATOM 907 C CA . GLY A 1 114 ? 18.243 2.748 -19.183 1.00 85.88 114 GLY A CA 1
ATOM 908 C C . GLY A 1 114 ? 18.149 3.664 -20.392 1.00 85.88 114 GLY A C 1
ATOM 909 O O . GLY A 1 114 ? 18.846 3.450 -21.375 1.00 85.88 114 GLY A O 1
ATOM 910 N N . ILE A 1 115 ? 17.371 4.743 -20.297 1.00 82.75 115 ILE A N 1
ATOM 911 C CA . ILE A 1 115 ? 17.251 5.733 -21.377 1.00 82.75 115 ILE A CA 1
ATOM 912 C C . ILE A 1 115 ? 18.586 6.413 -21.653 1.00 82.75 115 ILE A C 1
ATOM 914 O O . ILE A 1 115 ? 19.002 6.478 -22.805 1.00 82.75 115 ILE A O 1
ATOM 918 N N . ARG A 1 116 ? 19.303 6.850 -20.611 1.00 82.81 116 ARG A N 1
ATOM 919 C CA . ARG A 1 116 ? 20.645 7.428 -20.772 1.00 82.81 116 ARG A CA 1
ATOM 920 C C . ARG A 1 116 ? 21.617 6.437 -21.418 1.00 82.81 116 ARG A C 1
ATOM 922 O O . ARG A 1 116 ? 22.393 6.829 -22.281 1.00 82.81 116 ARG A O 1
ATOM 929 N N . ALA A 1 117 ? 21.582 5.169 -21.011 1.00 85.62 117 ALA A N 1
ATOM 930 C CA . ALA A 1 117 ? 22.430 4.126 -21.577 1.00 85.62 117 ALA A CA 1
ATOM 931 C C . ALA A 1 117 ? 22.088 3.859 -23.049 1.00 85.62 117 ALA A C 1
ATOM 933 O O . ALA A 1 117 ? 23.002 3.788 -23.865 1.00 85.62 117 ALA A O 1
ATOM 934 N N . MET A 1 118 ? 20.802 3.782 -23.407 1.00 85.44 118 MET A N 1
ATOM 935 C CA . MET A 1 118 ? 20.357 3.640 -24.797 1.00 85.44 118 MET A CA 1
ATOM 936 C C . MET A 1 118 ? 20.814 4.840 -25.639 1.00 85.44 118 MET A C 1
ATOM 938 O O . MET A 1 118 ? 21.481 4.657 -26.649 1.00 85.44 118 MET A O 1
ATOM 942 N N . MET A 1 119 ? 20.587 6.070 -25.176 1.00 81.50 119 MET A N 1
ATOM 943 C CA . MET A 1 119 ? 21.008 7.280 -25.897 1.00 81.50 119 MET A CA 1
ATOM 944 C C . MET A 1 119 ? 22.517 7.370 -26.148 1.00 81.50 119 MET A C 1
ATOM 946 O O . MET A 1 119 ? 22.927 7.960 -27.137 1.00 81.50 119 MET A O 1
ATOM 950 N N . LEU A 1 120 ? 23.344 6.818 -25.256 1.00 83.50 120 LEU A N 1
ATOM 951 C CA . LEU A 1 120 ? 24.805 6.869 -25.379 1.00 83.50 120 LEU A CA 1
ATOM 952 C C . LEU A 1 120 ? 25.415 5.663 -26.105 1.00 83.50 120 LEU A C 1
ATOM 954 O O . LEU A 1 120 ? 26.583 5.730 -26.475 1.00 83.50 120 LEU A O 1
ATOM 958 N N . SER A 1 121 ? 24.684 4.552 -26.228 1.00 86.50 121 SER A N 1
ATOM 959 C CA . SER A 1 121 ? 25.223 3.298 -26.786 1.00 86.50 121 SER A CA 1
ATOM 960 C C . SER A 1 121 ? 24.768 3.034 -28.218 1.00 86.50 121 SER A C 1
ATOM 962 O O . SER A 1 121 ? 25.414 2.265 -28.926 1.00 86.50 121 SER A O 1
ATOM 964 N N . PHE A 1 122 ? 23.646 3.617 -28.644 1.00 86.56 122 PHE A N 1
ATOM 965 C CA . PHE A 1 122 ? 23.216 3.519 -30.035 1.00 86.56 122 PHE A CA 1
ATOM 966 C C . PHE A 1 122 ? 24.102 4.395 -30.931 1.00 86.56 122 PHE A C 1
ATOM 968 O O . PHE A 1 122 ? 24.478 5.505 -30.557 1.00 86.56 122 PHE A O 1
ATOM 975 N N . VAL A 1 123 ? 24.455 3.873 -32.107 1.00 85.38 123 VAL A N 1
ATOM 976 C CA . VAL A 1 123 ? 25.252 4.584 -33.113 1.00 85.38 123 VAL A CA 1
ATOM 977 C C . VAL A 1 123 ? 24.434 5.730 -33.697 1.00 85.38 123 VAL A C 1
ATOM 979 O O . VAL A 1 123 ? 23.259 5.552 -34.022 1.00 85.38 123 VAL A O 1
ATOM 982 N N . ASP A 1 124 ? 25.085 6.874 -33.905 1.00 83.44 124 ASP A N 1
ATOM 983 C CA . ASP A 1 124 ? 24.467 8.079 -34.453 1.00 83.44 124 ASP A CA 1
ATOM 984 C C . ASP A 1 124 ? 24.228 7.983 -35.975 1.00 83.44 124 ASP A C 1
ATOM 986 O O . ASP A 1 124 ? 24.907 8.592 -36.799 1.00 83.44 124 ASP A O 1
ATOM 990 N N . THR A 1 125 ? 23.293 7.116 -36.352 1.00 84.25 125 THR A N 1
ATOM 991 C CA . THR A 1 125 ? 22.849 6.827 -37.725 1.00 84.25 125 THR A CA 1
ATOM 992 C C . THR A 1 125 ? 21.330 6.910 -37.778 1.00 84.25 125 THR A C 1
ATOM 994 O O . THR A 1 125 ? 20.673 6.802 -36.745 1.00 84.25 125 THR A O 1
ATOM 997 N N . GLU A 1 126 ? 20.746 7.088 -38.964 1.00 83.31 126 GLU A N 1
ATOM 998 C CA . GLU A 1 126 ? 19.283 7.126 -39.120 1.00 83.31 126 GLU A CA 1
ATOM 999 C C . GLU A 1 126 ? 18.625 5.850 -38.558 1.00 83.31 126 GLU A C 1
ATOM 1001 O O . GLU A 1 126 ? 17.722 5.933 -37.721 1.00 83.31 126 GLU A O 1
ATOM 1006 N N . ASP A 1 127 ? 19.181 4.682 -38.892 1.00 83.88 127 ASP A N 1
ATOM 1007 C CA . ASP A 1 127 ? 18.725 3.379 -38.393 1.00 83.88 127 ASP A CA 1
ATOM 1008 C C . ASP A 1 127 ? 18.955 3.202 -36.882 1.00 83.88 127 ASP A C 1
ATOM 1010 O O . ASP A 1 127 ? 18.076 2.714 -36.163 1.00 83.88 127 ASP A O 1
ATOM 1014 N N . GLY A 1 128 ? 20.115 3.626 -36.364 1.00 82.81 128 GLY A N 1
ATOM 1015 C CA . GLY A 1 128 ? 20.429 3.558 -34.933 1.00 82.81 128 GLY A CA 1
ATOM 1016 C C . GLY A 1 128 ? 19.508 4.442 -34.091 1.00 82.81 128 GLY A C 1
ATOM 1017 O O . GLY A 1 128 ? 18.992 4.010 -33.056 1.00 82.81 128 GLY A O 1
ATOM 1018 N N . ASN A 1 129 ? 19.213 5.648 -34.572 1.00 80.94 129 ASN A N 1
ATOM 1019 C CA . ASN A 1 129 ? 18.299 6.574 -33.918 1.00 80.94 129 ASN A CA 1
ATOM 1020 C C . ASN A 1 129 ? 16.849 6.071 -33.964 1.00 80.94 129 ASN A C 1
ATOM 1022 O O . ASN A 1 129 ? 16.161 6.119 -32.940 1.00 80.94 129 ASN A O 1
ATOM 1026 N N . ALA A 1 130 ? 16.396 5.503 -35.085 1.00 81.06 130 ALA A N 1
ATOM 1027 C CA . ALA A 1 130 ? 15.083 4.864 -35.179 1.00 81.06 130 ALA A CA 1
ATOM 1028 C C . ALA A 1 130 ? 14.953 3.661 -34.222 1.00 81.06 130 ALA A C 1
ATOM 1030 O O . ALA A 1 130 ? 13.952 3.519 -33.510 1.00 81.06 130 ALA A O 1
ATOM 1031 N N . ALA A 1 131 ? 15.988 2.821 -34.130 1.00 83.56 131 ALA A N 1
ATOM 1032 C CA . ALA A 1 131 ? 16.015 1.682 -33.217 1.00 83.56 131 ALA A CA 1
ATOM 1033 C C . ALA A 1 131 ? 16.036 2.113 -31.738 1.00 83.56 131 ALA A C 1
ATOM 1035 O O . ALA A 1 131 ? 15.331 1.516 -30.919 1.00 83.56 131 ALA A O 1
ATOM 1036 N N . CYS A 1 132 ? 16.771 3.173 -31.392 1.00 85.12 132 CYS A N 1
ATOM 1037 C CA . CYS A 1 132 ? 16.773 3.757 -30.051 1.00 85.12 132 CYS A CA 1
ATOM 1038 C C . CYS A 1 132 ? 15.384 4.297 -29.674 1.00 85.12 132 CYS A C 1
ATOM 1040 O O . CYS A 1 132 ? 14.858 3.985 -28.603 1.00 85.12 132 CYS A O 1
ATOM 1042 N N . GLN A 1 133 ? 14.732 5.033 -30.581 1.00 78.44 133 GLN A N 1
ATOM 1043 C CA . GLN A 1 133 ? 13.368 5.529 -30.372 1.00 78.44 133 GLN A CA 1
ATOM 1044 C C . GLN A 1 133 ? 12.382 4.387 -30.124 1.00 78.44 133 GLN A C 1
ATOM 1046 O O . GLN A 1 133 ? 11.585 4.448 -29.188 1.00 78.44 133 GLN A O 1
ATOM 1051 N N . LYS A 1 134 ? 12.460 3.322 -30.926 1.00 79.06 134 LYS A N 1
ATOM 1052 C CA . LYS A 1 134 ? 11.641 2.118 -30.764 1.00 79.06 134 LYS A CA 1
ATOM 1053 C C . LYS A 1 134 ? 11.846 1.464 -29.390 1.00 79.06 134 LYS A C 1
ATOM 1055 O O . LYS A 1 134 ? 10.864 1.138 -28.724 1.00 79.06 134 LYS A O 1
ATOM 1060 N N . ALA A 1 135 ? 13.090 1.358 -28.917 1.00 83.62 135 ALA A N 1
ATOM 1061 C CA . ALA A 1 135 ? 13.410 0.812 -27.595 1.00 83.62 135 ALA A CA 1
ATOM 1062 C C . ALA A 1 135 ? 12.865 1.680 -26.442 1.00 83.62 135 ALA A C 1
ATOM 1064 O O . ALA A 1 135 ? 12.262 1.167 -25.499 1.00 83.62 135 ALA A O 1
ATOM 1065 N N . VAL A 1 136 ? 13.009 3.006 -26.532 1.00 79.75 136 VAL A N 1
ATOM 1066 C CA . VAL A 1 136 ? 12.478 3.951 -25.532 1.00 79.75 136 VAL A CA 1
ATOM 1067 C C . VAL A 1 136 ? 10.949 3.893 -25.470 1.00 79.75 136 VAL A C 1
ATOM 1069 O O . VAL A 1 136 ? 10.374 3.886 -24.382 1.00 79.75 136 VAL A O 1
ATOM 1072 N N . LYS A 1 137 ? 10.282 3.795 -26.623 1.00 73.38 137 LYS A N 1
ATOM 1073 C CA . LYS A 1 137 ? 8.825 3.629 -26.715 1.00 73.38 137 LYS A CA 1
ATOM 1074 C C . LYS A 1 137 ? 8.351 2.343 -26.029 1.00 73.38 137 LYS A C 1
ATOM 1076 O O . LYS A 1 137 ? 7.425 2.389 -25.222 1.00 73.38 137 LYS A O 1
ATOM 1081 N N . MET A 1 138 ? 9.023 1.216 -26.280 1.00 77.19 138 MET A N 1
ATOM 1082 C CA . MET A 1 138 ? 8.740 -0.057 -25.604 1.00 77.19 138 MET A CA 1
ATOM 1083 C C . MET A 1 138 ? 8.967 0.019 -24.088 1.00 77.19 138 MET A C 1
ATOM 1085 O O . MET A 1 138 ? 8.170 -0.520 -23.326 1.00 77.19 138 MET A O 1
ATOM 1089 N N . LEU A 1 139 ? 10.014 0.715 -23.632 1.00 81.81 139 LEU A N 1
ATOM 1090 C CA . LEU A 1 139 ? 10.264 0.936 -22.206 1.00 81.81 139 LEU A CA 1
ATOM 1091 C C . LEU A 1 139 ? 9.125 1.724 -21.545 1.00 81.81 139 LEU A C 1
ATOM 1093 O O . LEU A 1 139 ? 8.674 1.364 -20.462 1.00 81.81 139 LEU A O 1
ATOM 1097 N N . ILE A 1 140 ? 8.633 2.782 -22.191 1.00 75.06 140 ILE A N 1
ATOM 1098 C CA . ILE A 1 140 ? 7.483 3.544 -21.688 1.00 75.06 140 ILE A CA 1
ATOM 1099 C C . ILE A 1 140 ? 6.248 2.635 -21.623 1.00 75.06 140 ILE A C 1
ATOM 1101 O O . ILE A 1 140 ? 5.595 2.567 -20.580 1.00 75.06 140 ILE A O 1
ATOM 1105 N N . ALA A 1 141 ? 5.976 1.880 -22.691 1.00 72.75 141 ALA A N 1
ATOM 1106 C CA . ALA A 1 141 ? 4.856 0.945 -22.750 1.00 72.75 141 ALA A CA 1
ATOM 1107 C C . ALA A 1 141 ? 4.930 -0.131 -21.651 1.00 72.75 141 ALA A C 1
ATOM 1109 O O . ALA A 1 141 ? 3.917 -0.428 -21.019 1.00 72.75 141 ALA A O 1
ATOM 1110 N N . PHE A 1 142 ? 6.124 -0.660 -21.359 1.00 80.31 142 PHE A N 1
ATOM 1111 C CA . PHE A 1 142 ? 6.354 -1.602 -20.262 1.00 80.31 142 PHE A CA 1
ATOM 1112 C C . PHE A 1 142 ? 5.866 -1.018 -18.937 1.00 80.31 142 PHE A C 1
ATOM 1114 O O . PHE A 1 142 ? 5.057 -1.631 -18.245 1.00 80.31 142 PHE A O 1
ATOM 1121 N N . VAL A 1 143 ? 6.291 0.200 -18.609 1.00 77.75 143 VAL A N 1
ATOM 1122 C CA . VAL A 1 143 ? 5.966 0.812 -17.321 1.00 77.75 143 VAL A CA 1
ATOM 1123 C C . VAL A 1 143 ? 4.472 1.147 -17.209 1.00 77.75 143 VAL A C 1
ATOM 1125 O O . VAL A 1 143 ? 3.865 0.905 -16.164 1.00 77.75 143 VAL A O 1
ATOM 1128 N N . PHE A 1 144 ? 3.848 1.641 -18.282 1.00 73.94 144 PHE A N 1
ATOM 1129 C CA . PHE A 1 144 ? 2.398 1.867 -18.311 1.00 73.94 144 PHE A CA 1
ATOM 1130 C C . PHE A 1 144 ? 1.611 0.563 -18.165 1.00 73.94 144 PHE A C 1
ATOM 1132 O O . PHE A 1 144 ? 0.696 0.485 -17.344 1.00 73.94 144 PHE A O 1
ATOM 1139 N N . SER A 1 145 ? 1.995 -0.478 -18.904 1.00 73.50 145 SER A N 1
ATOM 1140 C CA . SER A 1 145 ? 1.355 -1.790 -18.794 1.00 73.50 145 SER A CA 1
ATOM 1141 C C . SER A 1 145 ? 1.520 -2.389 -17.396 1.00 73.50 145 SER A C 1
ATOM 1143 O O . SER A 1 145 ? 0.573 -2.973 -16.881 1.00 73.50 145 SER A O 1
ATOM 1145 N N . LEU A 1 146 ? 2.666 -2.176 -16.736 1.00 78.19 146 LEU A N 1
ATOM 1146 C CA . LEU A 1 146 ? 2.913 -2.624 -15.368 1.00 78.19 146 LEU A CA 1
ATOM 1147 C C . LEU A 1 146 ? 1.999 -1.909 -14.367 1.00 78.19 146 LEU A C 1
ATOM 1149 O O . LEU A 1 146 ? 1.451 -2.553 -13.479 1.00 78.19 146 LEU A O 1
ATOM 1153 N N . LYS A 1 147 ? 1.768 -0.600 -14.533 1.00 76.12 147 LYS A N 1
ATOM 1154 C CA . LYS A 1 147 ? 0.791 0.148 -13.724 1.00 76.12 147 LYS A CA 1
ATOM 1155 C C . LYS A 1 147 ? -0.606 -0.472 -13.833 1.00 76.12 147 LYS A C 1
ATOM 1157 O O . LYS A 1 147 ? -1.225 -0.764 -12.813 1.00 76.12 147 LYS A O 1
ATOM 1162 N N . HIS A 1 148 ? -1.094 -0.675 -15.057 1.00 72.94 148 HIS A N 1
ATOM 1163 C CA . HIS A 1 148 ? -2.430 -1.237 -15.285 1.00 72.94 148 HIS A CA 1
ATOM 1164 C C . HIS A 1 148 ? -2.531 -2.695 -14.821 1.00 72.94 148 HIS A C 1
ATOM 1166 O O . HIS A 1 148 ? -3.545 -3.084 -14.244 1.00 72.94 148 HIS A O 1
ATOM 1172 N N . TYR A 1 149 ? -1.452 -3.466 -14.986 1.00 75.38 149 TYR A N 1
ATOM 1173 C CA . TYR A 1 149 ? -1.330 -4.833 -14.488 1.00 75.38 149 TYR A CA 1
ATOM 1174 C C . TYR A 1 149 ? -1.497 -4.901 -12.966 1.00 75.38 149 TYR A C 1
ATOM 1176 O O . TYR A 1 149 ? -2.360 -5.624 -12.479 1.00 75.38 149 TYR A O 1
ATOM 1184 N N . LEU A 1 150 ? -0.752 -4.082 -12.214 1.00 75.88 150 LEU A N 1
ATOM 1185 C CA . LEU A 1 150 ? -0.823 -4.049 -10.746 1.00 75.88 150 LEU A CA 1
ATOM 1186 C C . LEU A 1 150 ? -2.182 -3.562 -10.214 1.00 75.88 150 LEU A C 1
ATOM 1188 O O . LEU A 1 150 ? -2.534 -3.857 -9.074 1.00 75.88 150 LEU A O 1
ATOM 1192 N N . ARG A 1 151 ? -2.944 -2.821 -11.027 1.00 71.19 151 ARG A N 1
ATOM 1193 C CA . ARG A 1 151 ? -4.278 -2.300 -10.687 1.00 71.19 151 ARG A CA 1
ATOM 1194 C C . ARG A 1 151 ? -5.439 -3.190 -11.122 1.00 71.19 151 ARG A C 1
ATOM 1196 O O . ARG A 1 151 ? -6.585 -2.854 -10.823 1.00 71.19 151 ARG A O 1
ATOM 1203 N N . ALA A 1 152 ? -5.170 -4.278 -11.843 1.0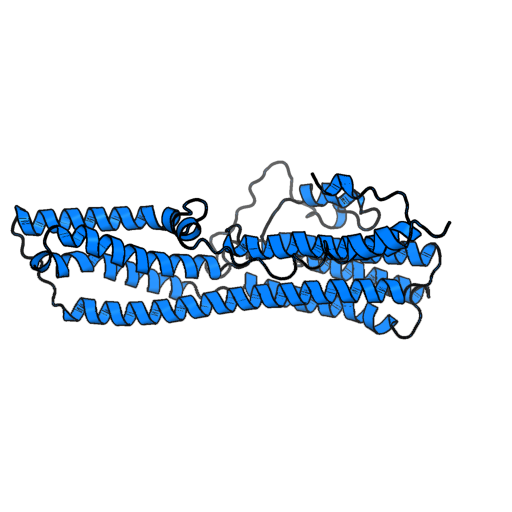0 67.44 152 ALA A N 1
ATOM 1204 C CA . ALA A 1 152 ? -6.203 -5.085 -12.490 1.00 67.44 152 ALA A CA 1
ATOM 1205 C C . ALA A 1 152 ? -7.143 -4.257 -13.400 1.00 67.44 152 ALA A C 1
ATOM 1207 O O . ALA A 1 152 ? -8.337 -4.541 -13.510 1.00 67.44 152 ALA A O 1
ATOM 1208 N N . GLU A 1 153 ? -6.631 -3.193 -14.030 1.00 61.53 153 GLU A N 1
ATOM 1209 C CA . GLU A 1 153 ? -7.421 -2.329 -14.913 1.00 61.53 153 GLU A CA 1
ATOM 1210 C C . GLU A 1 153 ? -7.543 -2.948 -16.308 1.00 61.53 153 GLU A C 1
ATOM 1212 O O . GLU A 1 153 ? -6.548 -3.324 -16.923 1.00 61.53 153 GLU A O 1
ATOM 1217 N N . LYS A 1 154 ? -8.781 -3.047 -16.809 1.00 51.31 154 LYS A N 1
ATOM 1218 C CA . LYS A 1 154 ? -9.106 -3.622 -18.124 1.00 51.31 154 LYS A CA 1
ATOM 1219 C C . LYS A 1 154 ? -9.054 -2.619 -19.280 1.00 51.31 154 LYS A C 1
ATOM 1221 O O . LYS A 1 154 ? -9.334 -3.019 -20.406 1.00 51.31 154 LYS A O 1
ATOM 1226 N N . ASP A 1 155 ? -8.721 -1.351 -19.039 1.00 45.72 155 ASP A N 1
ATOM 1227 C CA . ASP A 1 155 ? -8.771 -0.315 -20.079 1.00 45.72 155 ASP A CA 1
ATOM 1228 C C . ASP A 1 155 ? -7.600 -0.421 -21.063 1.00 45.72 155 ASP A C 1
ATOM 1230 O O . ASP A 1 155 ? -6.643 0.350 -21.058 1.00 45.72 155 ASP A O 1
ATOM 1234 N N . VAL A 1 156 ? -7.725 -1.388 -21.971 1.00 46.53 156 VAL A N 1
ATOM 1235 C CA . VAL A 1 156 ? -6.912 -1.520 -23.184 1.00 46.53 156 VAL A CA 1
ATOM 1236 C C . VAL A 1 156 ? -7.139 -0.322 -24.119 1.00 46.53 156 VAL A C 1
ATOM 1238 O O . VAL A 1 156 ? -6.248 0.011 -24.890 1.00 46.53 156 VAL A O 1
ATOM 1241 N N . ASN A 1 157 ? -8.276 0.378 -24.011 1.00 39.59 157 ASN A N 1
ATOM 1242 C CA . ASN A 1 157 ? -8.624 1.506 -24.886 1.00 39.59 157 ASN A CA 1
ATOM 1243 C C . ASN A 1 157 ? -7.815 2.788 -24.582 1.00 39.59 157 ASN A C 1
ATOM 1245 O O . ASN A 1 157 ? -7.424 3.511 -25.487 1.00 39.59 157 ASN A O 1
ATOM 1249 N N . GLN A 1 158 ? -7.461 3.057 -23.319 1.00 41.53 158 GLN A N 1
ATOM 1250 C CA . GLN A 1 158 ? -6.515 4.147 -23.014 1.00 41.53 158 GLN A CA 1
ATOM 1251 C C . GLN A 1 158 ? -5.080 3.780 -23.386 1.00 41.53 158 GLN A C 1
ATOM 1253 O O . GLN A 1 158 ? -4.277 4.653 -23.719 1.00 41.53 158 GLN A O 1
ATOM 1258 N N . LEU A 1 159 ? -4.764 2.480 -23.349 1.00 44.91 159 LEU A N 1
ATOM 1259 C CA . LEU A 1 159 ? -3.537 1.985 -23.944 1.00 44.91 159 LEU A CA 1
ATOM 1260 C C . LEU A 1 159 ? -3.584 2.296 -25.447 1.00 44.91 159 LEU A C 1
ATOM 1262 O O . LEU A 1 159 ? -2.651 2.949 -25.885 1.00 44.91 159 LEU A O 1
ATOM 1266 N N . SER A 1 160 ? -4.675 1.964 -26.172 1.00 41.38 160 SER A N 1
ATOM 1267 C CA . SER A 1 160 ? -4.870 2.203 -27.622 1.00 41.38 160 SER A CA 1
ATOM 1268 C C . SER A 1 160 ? -4.735 3.665 -28.065 1.00 41.38 160 SER A C 1
ATOM 1270 O O . SER A 1 160 ? -4.200 3.915 -29.141 1.00 41.38 160 SER A O 1
ATOM 1272 N N . ASP A 1 161 ? -5.106 4.620 -27.213 1.00 40.25 161 ASP A N 1
ATOM 1273 C CA . ASP A 1 161 ? -4.967 6.053 -27.509 1.00 40.25 161 ASP A CA 1
ATOM 1274 C C . ASP A 1 161 ? -3.534 6.586 -27.284 1.00 40.25 161 ASP A C 1
ATOM 1276 O O . ASP A 1 161 ? -3.096 7.514 -27.961 1.00 40.25 161 ASP A O 1
ATOM 1280 N N . MET A 1 162 ? -2.741 5.967 -26.395 1.00 43.94 162 MET A N 1
ATOM 1281 C CA . MET A 1 162 ? -1.282 6.204 -26.298 1.00 43.94 162 MET A CA 1
ATOM 1282 C C . MET A 1 162 ? -0.469 5.330 -27.275 1.00 43.94 162 MET A C 1
ATOM 1284 O O . MET A 1 162 ? 0.766 5.337 -27.265 1.00 43.94 162 MET A O 1
ATOM 1288 N N . LEU A 1 163 ? -1.170 4.564 -28.110 1.00 47.53 163 LEU A N 1
ATOM 1289 C CA . LEU A 1 163 ? -0.685 3.464 -28.944 1.00 47.53 163 LEU A CA 1
ATOM 1290 C C . LEU A 1 163 ? -0.504 3.835 -30.416 1.00 47.53 163 LEU A C 1
ATOM 1292 O O . LEU A 1 163 ? -0.023 2.998 -31.172 1.00 47.53 163 LEU A O 1
ATOM 1296 N N . ASP A 1 164 ? -0.705 5.099 -30.795 1.00 46.59 164 ASP A N 1
ATOM 1297 C CA . ASP A 1 164 ? -0.145 5.680 -32.037 1.00 46.59 164 ASP A CA 1
ATOM 1298 C C . ASP A 1 164 ? 1.403 5.647 -32.060 1.00 46.59 164 ASP A C 1
ATOM 1300 O O . ASP A 1 164 ? 2.077 6.021 -33.018 1.00 46.59 164 ASP A O 1
ATOM 1304 N N . VAL A 1 165 ? 2.001 5.149 -30.979 1.00 44.56 165 VAL A N 1
ATOM 1305 C CA . VAL A 1 165 ? 3.413 4.812 -30.830 1.00 44.56 165 VAL A CA 1
ATOM 1306 C C . VAL A 1 165 ? 3.741 3.406 -31.398 1.00 44.56 165 VAL A C 1
ATOM 1308 O O . VAL A 1 165 ? 4.921 3.046 -31.477 1.00 44.56 165 VAL A O 1
ATOM 1311 N N . MET A 1 166 ? 2.740 2.617 -31.822 1.00 44.44 166 MET A N 1
ATOM 1312 C CA . MET A 1 166 ? 2.850 1.184 -32.128 1.00 44.44 166 MET A CA 1
ATOM 1313 C C . MET A 1 166 ? 2.828 0.759 -33.606 1.00 44.44 166 MET A C 1
ATOM 1315 O O . MET A 1 166 ? 2.083 -0.138 -33.992 1.00 44.44 166 MET A O 1
ATOM 1319 N N . ASP A 1 167 ? 3.825 1.179 -34.373 1.00 47.69 167 ASP A N 1
ATOM 1320 C CA . ASP A 1 167 ? 4.250 0.407 -35.562 1.00 47.69 167 ASP A CA 1
ATOM 1321 C C . ASP A 1 167 ? 5.038 -0.874 -35.198 1.00 47.69 167 ASP A C 1
ATOM 1323 O O . ASP A 1 167 ? 5.669 -1.518 -36.033 1.00 47.69 167 ASP A O 1
ATOM 1327 N N . VAL A 1 168 ? 5.091 -1.232 -33.913 1.00 46.56 168 VAL A N 1
ATOM 1328 C CA . VAL A 1 168 ? 6.188 -2.030 -33.359 1.00 46.56 168 VAL A CA 1
ATOM 1329 C C . VAL A 1 168 ? 5.745 -3.399 -32.843 1.00 46.56 168 VAL A C 1
ATOM 1331 O O . VAL A 1 168 ? 6.531 -4.342 -32.936 1.00 46.56 168 VAL A O 1
ATOM 1334 N N . ILE A 1 169 ? 4.516 -3.549 -32.332 1.00 44.28 169 ILE A N 1
ATOM 1335 C CA . ILE A 1 169 ? 3.990 -4.851 -31.893 1.00 44.28 169 ILE A CA 1
ATOM 1336 C C . ILE A 1 169 ? 2.455 -4.865 -32.040 1.00 44.28 169 ILE A C 1
ATOM 1338 O O . ILE A 1 169 ? 1.799 -4.050 -31.398 1.00 44.28 169 ILE A O 1
ATOM 1342 N N . PRO A 1 170 ? 1.846 -5.740 -32.860 1.00 43.72 170 PRO A N 1
ATOM 1343 C CA . PRO A 1 170 ? 0.399 -5.726 -33.070 1.00 43.72 170 PRO A CA 1
ATOM 1344 C C . PRO A 1 170 ? -0.362 -6.150 -31.805 1.00 43.72 170 PRO A C 1
ATOM 1346 O O . PRO A 1 170 ? -0.158 -7.246 -31.289 1.00 43.72 170 PRO A O 1
ATOM 1349 N N . ILE A 1 171 ? -1.289 -5.303 -31.338 1.00 40.25 171 ILE A N 1
ATOM 1350 C CA . ILE A 1 171 ? -2.196 -5.541 -30.186 1.00 40.25 171 ILE A CA 1
ATOM 1351 C C . ILE A 1 171 ? -2.963 -6.863 -30.342 1.00 40.25 171 ILE A C 1
ATOM 1353 O O . ILE A 1 171 ? -3.258 -7.546 -29.362 1.00 40.25 171 ILE A O 1
ATOM 1357 N N . SER A 1 172 ? -3.260 -7.250 -31.586 1.00 40.03 172 SER A N 1
ATOM 1358 C CA . SER A 1 172 ? -3.968 -8.486 -31.929 1.00 40.03 172 SER A CA 1
ATOM 1359 C C . SER A 1 172 ? -3.208 -9.759 -31.550 1.00 40.03 172 SER A C 1
ATOM 1361 O O . SER A 1 172 ? -3.837 -10.791 -31.362 1.00 40.03 172 SER A O 1
ATOM 1363 N N . ALA A 1 173 ? -1.887 -9.700 -31.354 1.00 36.78 173 ALA A N 1
ATOM 1364 C CA . ALA A 1 173 ? -1.114 -10.823 -30.819 1.00 36.78 173 ALA A CA 1
ATOM 1365 C C . ALA A 1 173 ? -1.229 -10.969 -29.283 1.00 36.78 173 ALA A C 1
ATOM 1367 O O . ALA A 1 173 ? -0.733 -11.942 -28.715 1.00 36.78 173 ALA A O 1
ATOM 1368 N N . PHE A 1 174 ? -1.862 -10.006 -28.598 1.00 43.62 174 PHE A N 1
ATOM 1369 C CA . PHE A 1 174 ? -1.911 -9.922 -27.129 1.00 43.62 174 PHE A CA 1
ATOM 1370 C C . PHE A 1 174 ? -3.322 -9.846 -26.545 1.00 43.62 174 PHE A C 1
ATOM 1372 O O . PHE A 1 174 ? -3.474 -9.902 -25.324 1.00 43.62 174 PHE A O 1
ATOM 1379 N N . THR A 1 175 ? -4.346 -9.760 -27.393 1.00 36.38 175 THR A N 1
ATOM 1380 C CA . THR A 1 175 ? -5.734 -10.013 -26.993 1.00 36.38 175 THR A CA 1
ATOM 1381 C C . THR A 1 175 ? -5.961 -11.524 -26.947 1.00 36.38 175 THR A C 1
ATOM 1383 O O . THR A 1 175 ? -5.445 -12.256 -27.789 1.00 36.38 175 THR A O 1
ATOM 1386 N N . SER A 1 176 ? -6.672 -12.004 -25.921 1.00 33.66 176 SER A N 1
ATOM 1387 C CA . SER A 1 176 ? -7.136 -13.399 -25.840 1.00 33.66 176 SER A CA 1
ATOM 1388 C C . SER A 1 176 ? -7.751 -13.810 -27.184 1.00 33.66 176 SER A C 1
ATOM 1390 O O . SER A 1 176 ? -8.725 -13.164 -27.588 1.00 33.66 176 SER A O 1
ATOM 1392 N N . PRO A 1 177 ? -7.263 -14.859 -27.864 1.00 28.67 177 PRO A N 1
ATOM 1393 C CA . PRO A 1 177 ? -7.999 -15.448 -28.970 1.00 28.67 177 PRO A CA 1
ATOM 1394 C C . PRO A 1 177 ? -9.217 -16.181 -28.387 1.00 28.67 177 PRO A C 1
ATOM 1396 O O . PRO A 1 177 ? -9.147 -17.368 -28.101 1.00 28.67 177 PRO A O 1
ATOM 1399 N N . GLY A 1 178 ? -10.323 -15.462 -28.166 1.00 31.56 178 GLY A N 1
ATOM 1400 C CA . GLY A 1 178 ? -11.587 -16.058 -27.705 1.00 31.56 178 GLY A CA 1
ATOM 1401 C C . GLY A 1 178 ? -12.396 -15.271 -26.670 1.00 31.56 178 GLY A C 1
ATOM 1402 O O . GLY A 1 178 ? -13.376 -15.788 -26.144 1.00 31.56 178 GLY A O 1
ATOM 1403 N N . GLY A 1 179 ? -12.027 -14.032 -26.335 1.00 34.38 179 GLY A N 1
ATOM 1404 C CA . GLY A 1 179 ? -12.862 -13.186 -25.480 1.00 34.38 179 GLY A CA 1
ATOM 1405 C C . GLY A 1 179 ? -13.794 -12.305 -26.301 1.00 34.38 179 GLY A C 1
ATOM 1406 O O . GLY A 1 179 ? -13.429 -11.161 -26.561 1.00 34.38 179 GLY A O 1
ATOM 1407 N N . ASP A 1 180 ? -14.965 -12.812 -26.686 1.00 28.97 180 ASP A N 1
ATOM 1408 C CA . ASP A 1 180 ? -16.014 -12.010 -27.324 1.00 28.97 180 ASP A CA 1
ATOM 1409 C C . ASP A 1 180 ? -16.288 -10.738 -26.504 1.00 28.97 180 ASP A C 1
ATOM 1411 O O . ASP A 1 180 ? -16.753 -10.782 -25.361 1.00 28.97 180 ASP A O 1
ATOM 1415 N N . LEU A 1 181 ? -15.985 -9.585 -27.103 1.00 41.19 181 LEU A N 1
ATOM 1416 C CA . LEU A 1 181 ? -16.203 -8.253 -26.534 1.00 41.19 181 LEU A CA 1
ATOM 1417 C C . LEU A 1 181 ? -17.692 -7.890 -26.389 1.00 41.19 181 LEU A C 1
ATOM 1419 O O . LEU A 1 181 ? -18.005 -6.870 -25.780 1.00 41.19 181 LEU A O 1
ATOM 1423 N N . GLU A 1 182 ? -18.614 -8.704 -26.910 1.00 33.31 182 GLU A N 1
ATOM 1424 C CA . GLU A 1 182 ? -20.047 -8.384 -26.919 1.00 33.31 182 GLU A CA 1
ATOM 1425 C C . GLU A 1 182 ? -20.788 -8.734 -25.625 1.00 33.31 182 GLU A C 1
ATOM 1427 O O . GLU A 1 182 ? -21.830 -8.146 -25.353 1.00 33.31 182 GLU A O 1
ATOM 1432 N N . ASN A 1 183 ? -20.255 -9.611 -24.770 1.00 28.30 183 ASN A N 1
ATOM 1433 C CA . ASN A 1 183 ? -20.935 -10.012 -23.537 1.00 28.30 183 ASN A CA 1
ATOM 1434 C C . ASN A 1 183 ? -19.992 -9.915 -22.334 1.00 28.30 183 ASN A C 1
ATOM 1436 O O . ASN A 1 183 ? -19.400 -10.892 -21.884 1.00 28.30 183 ASN A O 1
ATOM 1440 N N . GLY A 1 184 ? -19.858 -8.698 -21.800 1.00 31.80 184 GLY A N 1
ATOM 1441 C CA . GLY A 1 184 ? -19.016 -8.337 -20.656 1.00 31.80 184 GLY A CA 1
ATOM 1442 C C . GLY A 1 184 ? -19.424 -8.954 -19.311 1.00 31.80 184 GLY A C 1
ATOM 1443 O O . GLY A 1 184 ? -19.697 -8.233 -18.354 1.00 31.80 184 GLY A O 1
ATOM 1444 N N . LYS A 1 185 ? -19.417 -10.283 -19.202 1.00 28.88 185 LYS A N 1
ATOM 1445 C CA . LYS A 1 185 ? -19.463 -11.019 -17.934 1.00 28.88 185 LYS A CA 1
ATOM 1446 C C . LYS A 1 185 ? -18.432 -12.144 -17.968 1.00 28.88 185 LYS A C 1
ATOM 1448 O O . LYS A 1 185 ? -18.754 -13.289 -18.249 1.00 28.88 185 LYS A O 1
ATOM 1453 N N . ARG A 1 186 ? -17.173 -11.814 -17.664 1.00 40.22 186 ARG A N 1
ATOM 1454 C CA . ARG A 1 186 ? -16.251 -12.823 -17.125 1.00 40.22 186 ARG A CA 1
ATOM 1455 C C . ARG A 1 186 ? -16.506 -12.880 -15.630 1.00 40.22 186 ARG A C 1
ATOM 1457 O O . ARG A 1 186 ? -16.274 -11.883 -14.946 1.00 40.22 186 ARG A O 1
ATOM 1464 N N . GLU A 1 187 ? -17.039 -14.008 -15.179 1.00 33.50 187 GLU A N 1
ATOM 1465 C CA . GLU A 1 187 ? -17.206 -14.333 -13.768 1.00 33.50 187 GLU A CA 1
ATOM 1466 C C . GLU A 1 187 ? -15.852 -14.161 -13.078 1.00 33.50 187 GLU A C 1
ATOM 1468 O O . GLU A 1 187 ? -14.874 -14.847 -13.377 1.00 33.50 187 GLU A O 1
ATOM 1473 N N . LEU A 1 188 ? -15.773 -13.168 -12.194 1.00 40.03 188 LEU A N 1
ATOM 1474 C CA . LEU A 1 188 ? -14.762 -13.161 -11.156 1.00 40.03 188 LEU A CA 1
ATOM 1475 C C . LEU A 1 188 ? -15.026 -14.443 -10.365 1.00 40.03 188 LEU A C 1
ATOM 1477 O O . LEU A 1 188 ? -16.080 -14.554 -9.743 1.00 40.03 188 LEU A O 1
ATOM 1481 N N . ASN A 1 189 ? -14.120 -15.418 -10.402 1.00 34.91 189 ASN A N 1
ATOM 1482 C CA . ASN A 1 189 ? -14.133 -16.482 -9.403 1.00 34.91 189 ASN A CA 1
ATOM 1483 C C . ASN A 1 189 ? -13.764 -15.835 -8.058 1.00 34.91 189 ASN A C 1
ATOM 1485 O O . ASN A 1 189 ? -12.630 -15.900 -7.596 1.00 34.91 189 ASN A O 1
ATOM 1489 N N . GLU A 1 190 ? -14.738 -15.165 -7.441 1.00 39.34 190 GLU A N 1
ATOM 1490 C CA . GLU A 1 190 ? -14.686 -14.604 -6.086 1.00 39.34 190 GLU A CA 1
ATOM 1491 C C . GLU A 1 190 ? -14.559 -15.708 -5.019 1.00 39.34 190 GLU A C 1
ATOM 1493 O O . GLU A 1 190 ? -14.418 -15.427 -3.832 1.00 39.34 190 GLU A O 1
ATOM 1498 N N . THR A 1 191 ? -14.613 -16.975 -5.433 1.00 36.78 191 THR A N 1
ATOM 1499 C CA . THR A 1 191 ? -14.703 -18.149 -4.569 1.00 36.78 191 THR A CA 1
ATOM 1500 C C . THR A 1 191 ? -13.368 -18.678 -4.069 1.00 36.78 191 THR A C 1
ATOM 1502 O O . THR A 1 191 ? -13.394 -19.634 -3.302 1.00 36.78 191 THR A O 1
ATOM 1505 N N . ASP A 1 192 ? -12.227 -18.107 -4.468 1.00 38.31 192 ASP A N 1
ATOM 1506 C CA . ASP A 1 192 ? -10.921 -18.564 -3.986 1.00 38.31 192 ASP A CA 1
ATOM 1507 C C . ASP A 1 192 ? -10.395 -17.636 -2.867 1.00 38.31 192 ASP A C 1
ATOM 1509 O O . ASP A 1 192 ? -9.859 -16.552 -3.146 1.00 38.31 192 ASP A O 1
ATOM 1513 N N . PRO A 1 193 ? -10.556 -18.005 -1.575 1.00 41.38 193 PRO A N 1
ATOM 1514 C CA . PRO A 1 193 ? -10.294 -17.114 -0.438 1.00 41.38 193 PRO A CA 1
ATOM 1515 C C . PRO A 1 193 ? -8.818 -16.720 -0.300 1.00 41.38 193 PRO A C 1
ATOM 1517 O O . PRO A 1 193 ? -8.490 -15.809 0.459 1.00 41.38 193 PRO A O 1
ATOM 1520 N N . LEU A 1 194 ? -7.930 -17.427 -1.006 1.00 36.56 194 LEU A N 1
ATOM 1521 C CA . LEU A 1 194 ? -6.485 -17.222 -0.986 1.00 36.56 194 LEU A CA 1
ATOM 1522 C C . LEU A 1 194 ? -5.997 -16.247 -2.067 1.00 36.56 194 LEU A C 1
ATOM 1524 O O . LEU A 1 194 ? -4.934 -15.657 -1.902 1.00 36.56 194 LEU A O 1
ATOM 1528 N N . LEU A 1 195 ? -6.759 -16.066 -3.150 1.00 40.66 195 LEU A N 1
ATOM 1529 C CA . LEU A 1 195 ? -6.318 -15.348 -4.353 1.00 40.66 195 LEU A CA 1
ATOM 1530 C C . LEU A 1 195 ? -6.986 -13.974 -4.538 1.00 40.66 195 LEU A C 1
ATOM 1532 O O . LEU A 1 195 ? -6.448 -13.118 -5.245 1.00 40.66 195 LEU A O 1
ATOM 1536 N N . GLY A 1 196 ? -8.109 -13.714 -3.860 1.00 40.75 196 GLY A N 1
ATOM 1537 C CA . GLY A 1 196 ? -8.778 -12.408 -3.863 1.00 40.75 196 GLY A CA 1
ATOM 1538 C C . GLY A 1 196 ? -9.114 -11.873 -5.272 1.00 40.75 196 GLY A C 1
ATOM 1539 O O . GLY A 1 196 ? -9.024 -12.595 -6.263 1.00 40.75 196 GLY A O 1
ATOM 1540 N N . PRO A 1 197 ? -9.466 -10.580 -5.414 1.00 41.34 197 PRO A N 1
ATOM 1541 C CA . PRO A 1 197 ? -9.761 -9.971 -6.719 1.00 41.34 197 PRO A CA 1
ATOM 1542 C C . PRO A 1 197 ? -8.546 -9.890 -7.668 1.00 41.34 197 PRO A C 1
ATOM 1544 O O . PRO A 1 197 ? -8.698 -9.494 -8.821 1.00 41.34 197 PRO A O 1
ATOM 1547 N N . TYR A 1 198 ? -7.348 -10.260 -7.202 1.00 39.69 198 TYR A N 1
ATOM 1548 C CA . TYR A 1 198 ? -6.092 -10.175 -7.953 1.00 39.69 198 TYR A CA 1
ATOM 1549 C C . TYR A 1 198 ? -5.685 -11.501 -8.614 1.00 39.69 198 TYR A C 1
ATOM 1551 O O . TYR A 1 198 ? -4.944 -11.480 -9.591 1.00 39.69 198 TYR A O 1
ATOM 1559 N N . GLY A 1 199 ? -6.210 -12.647 -8.161 1.00 35.16 199 GLY A N 1
ATOM 1560 C CA . GLY A 1 199 ? -5.971 -13.945 -8.807 1.00 35.16 199 GLY A CA 1
ATOM 1561 C C . GLY A 1 199 ? -6.722 -14.156 -10.122 1.00 35.16 199 GLY A C 1
ATOM 1562 O O . GLY A 1 199 ? -6.453 -15.118 -10.830 1.00 35.16 199 GLY A O 1
ATOM 1563 N N . ALA A 1 200 ? -7.642 -13.256 -10.480 1.00 36.44 200 ALA A N 1
ATOM 1564 C CA . ALA A 1 200 ? -8.415 -13.338 -11.718 1.00 36.44 200 ALA A CA 1
ATOM 1565 C C . ALA A 1 200 ? -7.677 -12.787 -12.957 1.00 36.44 200 ALA A C 1
ATOM 1567 O O . ALA A 1 200 ? -8.208 -12.868 -14.064 1.00 36.44 200 ALA A O 1
ATOM 1568 N N . ILE A 1 201 ? -6.461 -12.240 -12.816 1.00 44.16 201 ILE A N 1
ATOM 1569 C CA . ILE A 1 201 ? -5.648 -11.781 -13.958 1.00 44.16 201 ILE A CA 1
ATOM 1570 C C . ILE A 1 201 ? -4.809 -12.940 -14.526 1.00 44.16 201 ILE A C 1
ATOM 1572 O O . ILE A 1 201 ? -3.626 -12.801 -14.822 1.00 44.16 201 ILE A O 1
ATOM 1576 N N . VAL A 1 202 ? -5.417 -14.114 -14.689 1.00 38.38 202 VAL A N 1
ATOM 1577 C CA . VAL A 1 202 ? -4.827 -15.177 -15.504 1.00 38.38 202 VAL A CA 1
ATOM 1578 C C . VAL A 1 202 ? -5.195 -14.860 -16.951 1.00 38.38 202 VAL A C 1
ATOM 1580 O O . VAL A 1 202 ? -6.305 -15.132 -17.406 1.00 38.38 202 VAL A O 1
ATOM 1583 N N . TYR A 1 203 ? -4.285 -14.206 -17.677 1.00 47.25 203 TYR A N 1
ATOM 1584 C CA . TYR A 1 203 ? -4.368 -14.163 -19.137 1.00 47.25 203 TYR A CA 1
ATOM 1585 C C . TYR A 1 203 ? -4.258 -15.604 -19.661 1.00 47.25 203 TYR A C 1
ATOM 1587 O O . TYR A 1 203 ? -3.491 -16.389 -19.114 1.00 47.25 203 TYR A O 1
ATOM 1595 N N . GLU A 1 204 ? -4.981 -15.948 -20.728 1.00 38.06 204 GLU A N 1
ATOM 1596 C CA . GLU A 1 204 ? -5.090 -17.311 -21.299 1.00 38.06 204 GLU A CA 1
ATOM 1597 C C . GLU A 1 204 ? -3.745 -18.018 -21.585 1.00 38.06 204 GLU A C 1
ATOM 1599 O O . GLU A 1 204 ? -3.713 -19.237 -21.692 1.00 38.06 204 GLU A O 1
ATOM 1604 N N . ASN A 1 205 ? -2.633 -17.269 -21.636 1.00 41.59 205 ASN A N 1
ATOM 1605 C CA . ASN A 1 205 ? -1.268 -17.774 -21.844 1.00 41.59 205 ASN A CA 1
ATOM 1606 C C . ASN A 1 205 ? -0.328 -17.577 -20.630 1.00 41.59 205 ASN A C 1
ATOM 1608 O O . ASN A 1 205 ? 0.887 -17.552 -20.799 1.00 41.59 205 ASN A O 1
ATOM 1612 N N . GLY A 1 206 ? -0.854 -17.379 -19.419 1.00 48.88 206 GLY A N 1
ATOM 1613 C CA . GLY A 1 206 ? -0.097 -17.376 -18.156 1.00 48.88 206 GLY A CA 1
ATOM 1614 C C . GLY A 1 206 ? 0.782 -16.148 -17.867 1.00 48.88 206 GLY A C 1
ATOM 1615 O O . GLY A 1 206 ? 1.045 -15.868 -16.704 1.00 48.88 206 GLY A O 1
ATOM 1616 N N . GLU A 1 207 ? 1.201 -15.381 -18.878 1.00 60.03 207 GLU A N 1
ATOM 1617 C CA . GLU A 1 207 ? 2.082 -14.218 -18.690 1.00 60.03 207 GLU A CA 1
ATOM 1618 C C . GLU A 1 207 ? 1.337 -12.877 -18.769 1.00 60.03 207 GLU A C 1
ATOM 1620 O O . GLU A 1 207 ? 0.612 -12.591 -19.733 1.00 60.03 207 GLU A O 1
ATOM 1625 N N . GLY A 1 208 ? 1.566 -12.019 -17.770 1.00 68.94 208 GLY A N 1
ATOM 1626 C CA . GLY A 1 208 ? 1.071 -10.644 -17.745 1.00 68.94 208 GLY A CA 1
ATOM 1627 C C . GLY A 1 208 ? 1.655 -9.776 -18.869 1.00 68.94 208 GLY A C 1
ATOM 1628 O O . GLY A 1 208 ? 2.812 -9.923 -19.264 1.00 68.94 208 GLY A O 1
ATOM 1629 N N . MET A 1 209 ? 0.861 -8.818 -19.363 1.00 72.94 209 MET A N 1
ATOM 1630 C CA . MET A 1 209 ? 1.251 -7.871 -20.422 1.00 72.94 209 MET A CA 1
ATOM 1631 C C . MET A 1 209 ? 2.629 -7.194 -20.239 1.00 72.94 209 MET A C 1
ATOM 1633 O O . MET A 1 209 ? 3.381 -7.162 -21.217 1.00 72.94 209 MET A O 1
ATOM 1637 N N . PRO A 1 210 ? 3.023 -6.689 -19.048 1.00 79.56 210 PRO A N 1
ATOM 1638 C CA . PRO A 1 210 ? 4.345 -6.079 -18.877 1.00 79.56 210 PRO A CA 1
ATOM 1639 C C . PRO A 1 210 ? 5.495 -7.028 -19.214 1.00 79.56 210 PRO A C 1
ATOM 1641 O O . PRO A 1 210 ? 6.447 -6.617 -19.871 1.00 79.56 210 PRO A O 1
ATOM 1644 N N . PHE A 1 211 ? 5.400 -8.308 -18.862 1.00 83.75 211 PHE A N 1
ATOM 1645 C CA . PHE A 1 211 ? 6.462 -9.276 -19.146 1.00 83.75 211 PHE A CA 1
ATOM 1646 C C . PHE A 1 211 ? 6.612 -9.546 -20.647 1.00 83.75 211 PHE A C 1
ATOM 1648 O O . PHE A 1 211 ? 7.734 -9.613 -21.150 1.00 83.75 211 PHE A O 1
ATOM 1655 N N . LYS A 1 212 ? 5.502 -9.562 -21.396 1.00 78.00 212 LYS A N 1
ATOM 1656 C CA . LYS A 1 212 ? 5.523 -9.686 -22.864 1.00 78.00 212 LYS A CA 1
ATOM 1657 C C . LYS A 1 212 ? 6.196 -8.489 -23.538 1.00 78.00 212 LYS A C 1
ATOM 1659 O O . LYS A 1 212 ? 7.000 -8.667 -24.453 1.00 78.00 212 LYS A O 1
ATOM 1664 N N . ILE A 1 213 ? 5.912 -7.271 -23.068 1.00 79.31 213 ILE A N 1
ATOM 1665 C CA . ILE A 1 213 ? 6.585 -6.058 -23.562 1.00 79.31 213 ILE A CA 1
ATOM 1666 C C . ILE A 1 213 ? 8.070 -6.079 -23.179 1.00 79.31 213 ILE A C 1
ATOM 1668 O O . ILE A 1 213 ? 8.917 -5.728 -23.998 1.00 79.31 213 ILE A O 1
ATOM 1672 N N . GLY A 1 214 ? 8.399 -6.541 -21.969 1.00 85.81 214 GLY A N 1
ATOM 1673 C CA . GLY A 1 214 ? 9.778 -6.730 -21.519 1.00 85.81 214 GLY A CA 1
ATOM 1674 C C . GLY A 1 214 ? 10.560 -7.680 -22.428 1.00 85.81 214 GLY A C 1
ATOM 1675 O O . GLY A 1 214 ? 11.672 -7.356 -22.844 1.00 85.81 214 GLY A O 1
ATOM 1676 N N . TYR A 1 215 ? 9.956 -8.804 -22.822 1.00 84.69 215 TYR A N 1
ATOM 1677 C CA . TYR A 1 215 ? 10.537 -9.738 -23.787 1.00 84.69 215 TYR A CA 1
ATOM 1678 C C . TYR A 1 215 ? 10.729 -9.106 -25.174 1.00 84.69 215 TYR A C 1
ATOM 1680 O O . TYR A 1 215 ? 11.800 -9.234 -25.770 1.00 84.69 215 TYR A O 1
ATOM 1688 N N . ALA A 1 216 ? 9.729 -8.378 -25.683 1.00 81.75 216 ALA A N 1
ATOM 1689 C CA . ALA A 1 216 ? 9.833 -7.686 -26.968 1.00 81.75 216 ALA A CA 1
ATOM 1690 C C . ALA A 1 216 ? 10.942 -6.618 -26.970 1.00 81.75 216 ALA A C 1
ATOM 1692 O O . ALA A 1 216 ? 11.684 -6.505 -27.948 1.00 81.75 216 ALA A O 1
ATOM 1693 N N . LEU A 1 217 ? 11.103 -5.889 -25.860 1.00 86.81 217 LEU A N 1
ATOM 1694 C CA . LEU A 1 217 ? 12.215 -4.965 -25.649 1.00 86.81 217 LEU A CA 1
ATOM 1695 C C . LEU A 1 217 ? 13.558 -5.704 -25.648 1.00 86.81 217 LEU A C 1
ATOM 1697 O O . LEU A 1 217 ? 14.482 -5.271 -26.333 1.00 86.81 217 LEU A O 1
ATOM 1701 N N . ALA A 1 218 ? 13.664 -6.833 -24.941 1.00 89.50 218 ALA A N 1
ATOM 1702 C CA . ALA A 1 218 ? 14.876 -7.656 -24.924 1.00 89.50 218 ALA A CA 1
ATOM 1703 C C . ALA A 1 218 ? 15.280 -8.098 -26.334 1.00 89.50 218 ALA A C 1
ATOM 1705 O O . ALA A 1 218 ? 16.432 -7.944 -26.737 1.00 89.50 218 ALA A O 1
ATOM 1706 N N . LYS A 1 219 ? 14.304 -8.605 -27.097 1.00 87.31 219 LYS A N 1
ATOM 1707 C CA . LYS A 1 219 ? 14.487 -9.052 -28.477 1.00 87.31 219 LYS A CA 1
ATOM 1708 C C . LYS A 1 219 ? 14.964 -7.909 -29.373 1.00 87.31 219 LYS A C 1
ATOM 1710 O O . LYS A 1 219 ? 15.958 -8.072 -30.070 1.00 87.31 219 LYS A O 1
ATOM 1715 N N . HIS A 1 220 ? 14.315 -6.745 -29.304 1.00 86.75 220 HIS A N 1
ATOM 1716 C CA . HIS A 1 220 ? 14.692 -5.568 -30.095 1.00 86.75 220 HIS A CA 1
ATOM 1717 C C . HIS A 1 220 ? 16.108 -5.069 -29.762 1.00 86.75 220 HIS A C 1
ATOM 1719 O O . HIS A 1 220 ? 16.879 -4.748 -30.664 1.00 86.75 220 HIS A O 1
ATOM 1725 N N . LEU A 1 221 ? 16.490 -5.050 -28.480 1.00 89.75 221 LEU A N 1
ATOM 1726 C CA . LEU A 1 221 ? 17.851 -4.687 -28.067 1.00 89.75 221 LEU A CA 1
ATOM 1727 C C . LEU A 1 221 ? 18.895 -5.699 -28.562 1.00 89.75 221 LEU A C 1
ATOM 1729 O O . LEU A 1 221 ? 19.982 -5.301 -28.979 1.00 89.75 221 LEU A O 1
ATOM 1733 N N . GLN A 1 222 ? 18.564 -6.992 -28.559 1.00 89.56 222 GLN A N 1
ATOM 1734 C CA . GLN A 1 222 ? 19.446 -8.036 -29.075 1.00 89.56 222 GLN A CA 1
ATOM 1735 C C . GLN A 1 222 ? 19.611 -7.945 -30.599 1.00 89.56 222 GLN A C 1
ATOM 1737 O O . GLN A 1 222 ? 20.731 -8.034 -31.096 1.00 89.56 222 GLN A O 1
ATOM 1742 N N . GLU A 1 223 ? 18.525 -7.728 -31.343 1.00 89.00 223 GLU A N 1
ATOM 1743 C CA . GLU A 1 223 ? 18.555 -7.519 -32.797 1.00 89.00 223 GLU A CA 1
ATOM 1744 C C . GLU A 1 223 ? 19.390 -6.286 -33.166 1.00 89.00 223 GLU A C 1
ATOM 1746 O O . GLU A 1 223 ? 20.242 -6.358 -34.050 1.00 89.00 223 GLU A O 1
ATOM 1751 N N . ALA A 1 224 ? 19.226 -5.180 -32.432 1.00 89.06 224 ALA A N 1
ATOM 1752 C CA . ALA A 1 224 ? 20.031 -3.975 -32.618 1.00 89.06 224 ALA A CA 1
ATOM 1753 C C . ALA A 1 224 ? 21.521 -4.204 -32.307 1.00 89.06 224 ALA A C 1
ATOM 1755 O O . ALA A 1 224 ? 22.389 -3.650 -32.982 1.00 89.06 224 ALA A O 1
ATOM 1756 N N . HIS A 1 225 ? 21.838 -5.037 -31.313 1.00 89.50 225 HIS A N 1
ATOM 1757 C CA . HIS A 1 225 ? 23.218 -5.414 -31.022 1.00 89.50 225 HIS A CA 1
ATOM 1758 C C . HIS A 1 225 ? 23.830 -6.268 -32.142 1.00 89.50 225 HIS A C 1
ATOM 1760 O O . HIS A 1 225 ? 24.930 -5.966 -32.598 1.00 89.50 225 HIS A O 1
ATOM 1766 N N . LEU A 1 226 ? 23.105 -7.279 -32.638 1.00 89.31 226 LEU A N 1
ATOM 1767 C CA . LEU A 1 226 ? 23.545 -8.120 -33.761 1.00 89.31 226 LEU A CA 1
ATOM 1768 C C . LEU A 1 226 ? 23.726 -7.322 -35.060 1.00 89.31 226 LEU A C 1
ATOM 1770 O O . LEU A 1 226 ? 24.625 -7.617 -35.843 1.00 89.31 226 LEU A O 1
ATOM 1774 N N . ALA A 1 227 ? 22.914 -6.286 -35.265 1.00 89.31 227 ALA A N 1
ATOM 1775 C CA . ALA A 1 227 ? 23.029 -5.360 -36.387 1.00 89.31 227 ALA A CA 1
ATOM 1776 C C . ALA A 1 227 ? 24.163 -4.321 -36.229 1.00 89.31 227 ALA A C 1
ATOM 1778 O O . ALA A 1 227 ? 24.291 -3.433 -37.067 1.00 89.31 227 ALA A O 1
ATOM 1779 N N . ASN A 1 228 ? 24.986 -4.406 -35.173 1.00 88.75 228 ASN A N 1
ATOM 1780 C CA . ASN A 1 228 ? 26.027 -3.428 -34.824 1.00 88.75 228 ASN A CA 1
ATOM 1781 C C . ASN A 1 228 ? 25.506 -1.989 -34.625 1.00 88.75 228 ASN A C 1
ATOM 1783 O O . ASN A 1 228 ? 26.275 -1.033 -34.711 1.00 88.75 228 ASN A O 1
ATOM 1787 N N . LEU A 1 229 ? 24.214 -1.819 -34.320 1.00 85.94 229 LEU A N 1
ATOM 1788 C CA . LEU A 1 229 ? 23.615 -0.513 -34.014 1.00 85.94 229 LEU A CA 1
ATOM 1789 C C . LEU A 1 229 ? 23.887 -0.077 -32.572 1.00 85.94 229 LEU A C 1
ATOM 1791 O O . LEU A 1 229 ? 23.792 1.108 -32.266 1.00 85.94 229 LEU A O 1
ATOM 1795 N N . ILE A 1 230 ? 24.225 -1.018 -31.686 1.00 85.62 230 ILE A N 1
ATOM 1796 C CA . ILE A 1 230 ? 24.653 -0.748 -30.310 1.00 85.62 230 ILE A CA 1
ATOM 1797 C C . ILE A 1 230 ? 26.156 -0.994 -30.230 1.00 85.62 230 ILE A C 1
ATOM 1799 O O . ILE A 1 230 ? 26.602 -2.140 -30.315 1.00 85.62 230 ILE A O 1
ATOM 1803 N N . THR A 1 231 ? 26.935 0.067 -30.037 1.00 78.00 231 THR A N 1
ATOM 1804 C CA . THR A 1 231 ? 28.397 -0.009 -29.953 1.00 78.00 231 THR A CA 1
ATOM 1805 C C . THR A 1 231 ? 28.926 0.671 -28.693 1.00 78.00 231 THR A C 1
ATOM 1807 O O . THR A 1 231 ? 28.275 1.504 -28.065 1.00 78.00 231 THR A O 1
ATOM 1810 N N . GLY A 1 232 ? 30.137 0.282 -28.293 1.00 77.44 232 GLY A N 1
ATOM 1811 C CA . GLY A 1 232 ? 30.855 0.909 -27.189 1.00 77.44 232 GLY A CA 1
ATOM 1812 C C . GLY A 1 232 ? 30.726 0.202 -25.832 1.00 77.44 232 GLY A C 1
ATOM 1813 O O . GLY A 1 232 ? 30.035 -0.808 -25.687 1.00 77.44 232 GLY A O 1
ATOM 1814 N N . PRO A 1 233 ? 31.415 0.734 -24.807 1.00 76.56 233 PRO A N 1
ATOM 1815 C CA . PRO A 1 233 ? 31.564 0.089 -23.498 1.00 76.56 233 PRO A CA 1
ATOM 1816 C C . PRO A 1 233 ? 30.254 0.000 -22.698 1.00 76.56 233 PRO A C 1
ATOM 1818 O O . PRO A 1 233 ? 30.156 -0.782 -21.756 1.00 76.56 233 PRO A O 1
ATOM 1821 N N . ASN A 1 234 ? 29.234 0.776 -23.076 1.00 77.19 234 ASN A N 1
ATOM 1822 C CA . ASN A 1 234 ? 27.946 0.838 -22.384 1.00 77.19 234 ASN A CA 1
ATOM 1823 C C . ASN A 1 234 ? 26.914 -0.183 -22.902 1.00 77.19 234 ASN A C 1
ATOM 1825 O O . ASN A 1 234 ? 25.831 -0.285 -22.327 1.00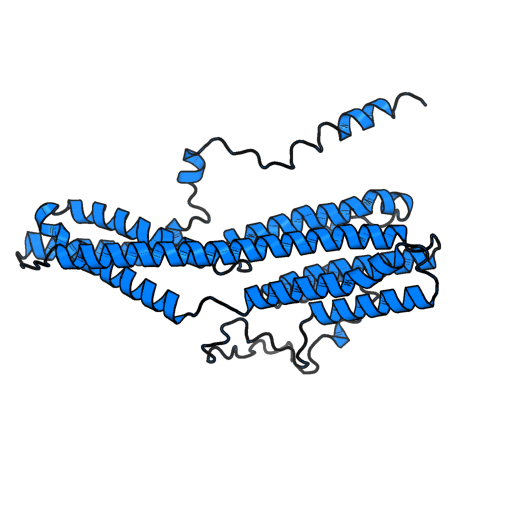 77.19 234 ASN A O 1
ATOM 1829 N N . ALA A 1 235 ? 27.240 -0.989 -23.921 1.00 82.44 235 ALA A N 1
ATOM 1830 C CA . ALA A 1 235 ? 26.330 -2.008 -24.457 1.00 82.44 235 ALA A CA 1
ATOM 1831 C C . ALA A 1 235 ? 25.846 -3.001 -23.377 1.00 82.44 235 ALA A C 1
ATOM 1833 O O . ALA A 1 235 ? 24.668 -3.357 -23.339 1.00 82.44 235 ALA A O 1
ATOM 1834 N N . GLY A 1 236 ? 26.714 -3.370 -22.425 1.00 84.75 236 GLY A N 1
ATOM 1835 C CA . GLY A 1 236 ? 26.335 -4.215 -21.284 1.00 84.75 236 GLY A CA 1
ATOM 1836 C C . GLY A 1 236 ? 25.336 -3.549 -20.324 1.00 84.75 236 GLY A C 1
ATOM 1837 O O . GLY A 1 236 ? 24.483 -4.220 -19.740 1.00 84.75 236 GLY A O 1
ATOM 1838 N N . ALA A 1 237 ? 25.370 -2.218 -20.198 1.00 85.62 237 ALA A N 1
ATOM 1839 C CA . ALA A 1 237 ? 24.387 -1.469 -19.412 1.00 85.62 237 ALA A CA 1
ATOM 1840 C C . ALA A 1 237 ? 23.001 -1.468 -20.082 1.00 85.62 237 ALA A C 1
ATOM 1842 O O . ALA A 1 237 ? 21.984 -1.495 -19.395 1.00 85.62 237 ALA A O 1
ATOM 1843 N N . VAL A 1 238 ? 22.952 -1.481 -21.420 1.00 86.56 238 VAL A N 1
ATOM 1844 C CA . VAL A 1 238 ? 21.696 -1.591 -22.178 1.00 86.56 238 VAL A CA 1
ATOM 1845 C C . VAL A 1 238 ? 21.124 -3.006 -22.081 1.00 86.56 238 VAL A C 1
ATOM 1847 O O . VAL A 1 238 ? 19.934 -3.160 -21.823 1.00 86.56 238 VAL A O 1
ATOM 1850 N N . GLN A 1 239 ? 21.958 -4.042 -22.200 1.00 85.69 239 GLN A N 1
ATOM 1851 C CA . GLN A 1 239 ? 21.506 -5.433 -22.065 1.00 85.69 239 GLN A CA 1
ATOM 1852 C C . GLN A 1 239 ? 21.016 -5.764 -20.644 1.00 85.69 239 GLN A C 1
ATOM 1854 O O . GLN A 1 239 ? 20.024 -6.472 -20.483 1.00 85.69 239 GLN A O 1
ATOM 1859 N N . SER A 1 240 ? 21.651 -5.210 -19.604 1.00 90.31 240 SER A N 1
ATOM 1860 C CA . SER A 1 240 ? 21.223 -5.415 -18.208 1.00 90.31 240 SER A CA 1
ATOM 1861 C C . SER A 1 240 ? 19.959 -4.639 -17.815 1.00 90.31 240 SER A C 1
ATOM 1863 O O . SER A 1 240 ? 19.393 -4.902 -16.755 1.00 90.31 240 SER A O 1
ATOM 1865 N N . LEU A 1 241 ? 19.456 -3.728 -18.659 1.00 89.88 241 LEU A N 1
ATOM 1866 C CA . LEU A 1 241 ? 18.227 -2.982 -18.381 1.00 89.88 241 LEU A CA 1
ATOM 1867 C C . LEU A 1 241 ? 17.012 -3.907 -18.229 1.00 89.88 241 LEU A C 1
ATOM 1869 O O . LEU A 1 241 ? 16.255 -3.762 -17.274 1.00 89.88 241 LEU A O 1
ATOM 1873 N N . VAL A 1 242 ? 16.825 -4.861 -19.146 1.00 90.94 242 VAL A N 1
ATOM 1874 C CA . VAL A 1 242 ? 15.626 -5.716 -19.152 1.00 90.94 242 VAL A CA 1
ATOM 1875 C C . VAL A 1 242 ? 15.558 -6.649 -17.935 1.00 90.94 242 VAL A C 1
ATOM 1877 O O . VAL A 1 242 ? 14.502 -6.681 -17.298 1.00 90.94 242 VAL A O 1
ATOM 1880 N N . PRO A 1 243 ? 16.639 -7.356 -17.542 1.00 93.12 243 PRO A N 1
ATOM 1881 C CA . PRO A 1 243 ? 16.652 -8.122 -16.297 1.00 93.12 243 PRO A CA 1
ATOM 1882 C C . PRO A 1 243 ? 16.303 -7.274 -15.067 1.00 93.12 243 PRO A C 1
ATOM 1884 O O . PRO A 1 243 ? 15.461 -7.679 -14.273 1.00 93.12 243 PRO A O 1
ATOM 1887 N N . ASN A 1 244 ? 16.864 -6.064 -14.958 1.00 93.50 244 ASN A N 1
ATOM 1888 C CA . ASN A 1 244 ? 16.606 -5.150 -13.839 1.00 93.50 244 ASN A CA 1
ATOM 1889 C C . ASN A 1 244 ? 15.131 -4.700 -13.768 1.00 93.50 244 ASN A C 1
ATOM 1891 O O . ASN A 1 244 ? 14.535 -4.647 -12.686 1.00 93.50 244 ASN A O 1
ATOM 1895 N N . LEU A 1 245 ? 14.526 -4.393 -14.923 1.00 90.31 245 LEU A N 1
ATOM 1896 C CA . LEU A 1 245 ? 13.106 -4.040 -15.018 1.00 90.31 245 LEU A CA 1
ATOM 1897 C C . LEU A 1 245 ? 12.207 -5.221 -14.650 1.00 90.31 245 LEU A C 1
ATOM 1899 O O . LEU A 1 245 ? 11.217 -5.041 -13.942 1.00 90.31 245 LEU A O 1
ATOM 1903 N N . THR A 1 246 ? 12.571 -6.418 -15.111 1.00 91.62 246 THR A N 1
ATOM 1904 C CA . THR A 1 246 ? 11.834 -7.656 -14.835 1.00 91.62 246 THR A CA 1
ATOM 1905 C C . THR A 1 246 ? 11.876 -7.982 -13.347 1.00 91.62 246 THR A C 1
ATOM 1907 O O . THR A 1 246 ? 10.827 -8.203 -12.755 1.00 91.62 246 THR A O 1
ATOM 1910 N N . GLU A 1 247 ? 13.050 -7.904 -12.713 1.00 94.00 247 GLU A N 1
ATOM 1911 C CA . GLU A 1 247 ? 13.207 -8.093 -11.266 1.00 94.00 247 GLU A CA 1
ATOM 1912 C C . GLU A 1 247 ? 12.306 -7.133 -10.478 1.00 94.00 247 GLU A C 1
ATOM 1914 O O . GLU A 1 247 ? 11.547 -7.548 -9.601 1.00 94.00 247 GLU A O 1
ATOM 1919 N N . THR A 1 248 ? 12.325 -5.848 -10.835 1.00 91.50 248 THR A N 1
ATOM 1920 C CA . THR A 1 248 ? 11.501 -4.837 -10.163 1.00 91.50 248 THR A CA 1
ATOM 1921 C C . THR A 1 248 ? 10.007 -5.096 -10.365 1.00 91.50 248 THR A C 1
ATOM 1923 O O . THR A 1 248 ? 9.228 -4.950 -9.423 1.00 91.50 248 THR A O 1
ATOM 1926 N N . ALA A 1 249 ? 9.598 -5.521 -11.564 1.00 89.06 249 ALA A N 1
ATOM 1927 C CA . ALA A 1 249 ? 8.218 -5.896 -11.855 1.00 89.06 249 ALA A CA 1
ATOM 1928 C C . ALA A 1 249 ? 7.766 -7.124 -11.051 1.00 89.06 249 ALA A C 1
ATOM 1930 O O . ALA A 1 249 ? 6.685 -7.086 -10.469 1.00 89.06 249 ALA A O 1
ATOM 1931 N N . THR A 1 250 ? 8.602 -8.157 -10.928 1.00 90.31 250 THR A N 1
ATOM 1932 C CA . THR A 1 250 ? 8.315 -9.342 -10.103 1.00 90.31 250 THR A CA 1
ATOM 1933 C C . THR A 1 250 ? 8.206 -8.990 -8.617 1.00 90.31 250 THR A C 1
ATOM 1935 O O . THR A 1 250 ? 7.335 -9.506 -7.918 1.00 90.31 250 THR A O 1
ATOM 1938 N N . VAL A 1 251 ? 9.036 -8.072 -8.107 1.00 91.62 251 VAL A N 1
ATOM 1939 C CA . VAL A 1 251 ? 8.903 -7.587 -6.721 1.00 91.62 251 VAL A CA 1
ATOM 1940 C C . VAL A 1 251 ? 7.580 -6.842 -6.525 1.00 91.62 251 VAL A C 1
ATOM 1942 O O . VAL A 1 251 ? 6.900 -7.061 -5.524 1.00 91.62 251 VAL A O 1
ATOM 1945 N N . LEU A 1 252 ? 7.184 -5.982 -7.467 1.00 87.94 252 LEU A N 1
ATOM 1946 C CA . LEU A 1 252 ? 5.901 -5.272 -7.402 1.00 87.94 252 LEU A CA 1
ATOM 1947 C C . LEU A 1 252 ? 4.713 -6.236 -7.469 1.00 87.94 252 LEU A C 1
ATOM 1949 O O . LEU A 1 252 ? 3.759 -6.088 -6.705 1.00 87.94 252 LEU A O 1
ATOM 1953 N N . GLU A 1 253 ? 4.799 -7.250 -8.325 1.00 85.56 253 GLU A N 1
ATOM 1954 C CA . GLU A 1 253 ? 3.815 -8.322 -8.426 1.00 85.56 253 GLU A CA 1
ATOM 1955 C C . GLU A 1 253 ? 3.704 -9.110 -7.120 1.00 85.56 253 GLU A C 1
ATOM 1957 O O . GLU A 1 253 ? 2.594 -9.327 -6.640 1.00 85.56 253 GLU A O 1
ATOM 1962 N N . ARG A 1 254 ? 4.826 -9.458 -6.476 1.00 87.12 254 ARG A N 1
ATOM 1963 C CA . ARG A 1 254 ? 4.831 -10.086 -5.146 1.00 87.12 254 ARG A CA 1
ATOM 1964 C C . ARG A 1 254 ? 4.120 -9.212 -4.115 1.00 87.12 254 ARG A C 1
ATOM 1966 O O . ARG A 1 254 ? 3.281 -9.706 -3.369 1.00 87.12 254 ARG A O 1
ATOM 1973 N N . ILE A 1 255 ? 4.427 -7.913 -4.080 1.00 87.06 255 ILE A N 1
ATOM 1974 C CA . ILE A 1 255 ? 3.792 -6.968 -3.147 1.00 87.06 255 ILE A CA 1
ATOM 1975 C C . ILE A 1 255 ? 2.284 -6.880 -3.404 1.00 87.06 255 ILE A C 1
ATOM 1977 O O . ILE A 1 255 ? 1.526 -6.734 -2.447 1.00 87.06 255 ILE A O 1
ATOM 1981 N N . ALA A 1 256 ? 1.832 -6.977 -4.656 1.00 81.50 256 ALA A N 1
ATOM 1982 C CA . ALA A 1 256 ? 0.412 -6.957 -5.000 1.00 81.50 256 ALA A CA 1
ATOM 1983 C C . ALA A 1 256 ? -0.300 -8.277 -4.643 1.00 81.50 256 ALA A C 1
ATOM 1985 O O . ALA A 1 256 ? -1.365 -8.256 -4.028 1.00 81.50 256 ALA A O 1
ATOM 1986 N N . THR A 1 257 ? 0.309 -9.414 -4.978 1.00 79.62 257 THR A N 1
ATOM 1987 C CA . THR A 1 257 ? -0.291 -10.760 -4.902 1.00 79.62 257 THR A CA 1
ATOM 1988 C C . THR A 1 257 ? -0.165 -11.426 -3.537 1.00 79.62 257 THR A C 1
ATOM 1990 O O . THR A 1 257 ? -0.923 -12.345 -3.249 1.00 79.62 257 THR A O 1
ATOM 1993 N N . SER A 1 258 ? 0.755 -10.971 -2.682 1.00 83.38 258 SER A N 1
ATOM 1994 C CA . SER A 1 258 ? 0.986 -11.538 -1.346 1.00 83.38 258 SER A CA 1
ATOM 1995 C C . SER A 1 258 ? 0.454 -10.606 -0.250 1.00 83.38 258 SER A C 1
ATOM 1997 O O . SER A 1 258 ? 1.232 -9.858 0.352 1.00 83.38 258 SER A O 1
ATOM 1999 N N . PRO A 1 259 ? -0.870 -10.577 0.008 1.00 81.00 259 PRO A N 1
ATOM 2000 C CA . PRO A 1 259 ? -1.424 -9.779 1.084 1.00 81.00 259 PRO A CA 1
ATOM 2001 C C . PRO A 1 259 ? -1.102 -10.328 2.470 1.00 81.00 259 PRO A C 1
ATOM 2003 O O . PRO A 1 259 ? -0.791 -11.507 2.641 1.00 81.00 259 PRO A O 1
ATOM 2006 N N . ILE A 1 260 ? -1.212 -9.454 3.475 1.00 81.75 260 ILE A N 1
ATOM 2007 C CA . ILE A 1 260 ? -1.173 -9.878 4.875 1.00 81.75 260 ILE A CA 1
ATOM 2008 C C . ILE A 1 260 ? -2.312 -10.893 5.065 1.00 81.75 260 ILE A C 1
ATOM 2010 O O . ILE A 1 260 ? -3.422 -10.640 4.586 1.00 81.75 260 ILE A O 1
ATOM 2014 N N . PRO A 1 261 ? -2.074 -12.040 5.730 1.00 85.81 261 PRO A N 1
ATOM 2015 C CA . PRO A 1 261 ? -3.089 -13.073 5.868 1.00 85.81 261 PRO A CA 1
ATOM 2016 C C . PRO A 1 261 ? -4.429 -12.506 6.371 1.00 85.81 261 PRO A C 1
ATOM 2018 O O . PRO A 1 261 ? -4.467 -11.877 7.436 1.00 85.81 261 PRO A O 1
ATOM 2021 N N . PRO A 1 262 ? -5.546 -12.745 5.656 1.00 80.88 262 PRO A N 1
ATOM 2022 C CA . PRO A 1 262 ? -6.829 -12.106 5.956 1.00 80.88 262 PRO A CA 1
ATOM 2023 C C . PRO A 1 262 ? -7.372 -12.486 7.338 1.00 80.88 262 PRO A C 1
ATOM 2025 O O . PRO A 1 262 ? -8.088 -11.705 7.960 1.00 80.88 262 PRO A O 1
ATOM 2028 N N . ALA A 1 263 ? -6.984 -13.648 7.874 1.00 85.88 263 ALA A N 1
ATOM 2029 C CA . ALA A 1 263 ? -7.339 -14.058 9.231 1.00 85.88 263 ALA A CA 1
ATOM 2030 C C . ALA A 1 263 ? -6.928 -13.012 10.284 1.00 85.88 263 ALA A C 1
ATOM 2032 O O . ALA A 1 263 ? -7.695 -12.730 11.204 1.00 85.88 263 ALA A O 1
ATOM 2033 N N . TYR A 1 264 ? -5.758 -12.381 10.128 1.00 86.44 264 TYR A N 1
ATOM 2034 C CA . TYR A 1 264 ? -5.272 -11.373 11.070 1.00 86.44 264 TYR A CA 1
ATOM 2035 C C . TYR A 1 264 ? -6.141 -10.108 11.056 1.00 86.44 264 TYR A C 1
ATOM 2037 O O . TYR A 1 264 ? -6.563 -9.619 12.107 1.00 86.44 264 TYR A O 1
ATOM 2045 N N . SER A 1 265 ? -6.456 -9.592 9.865 1.00 85.06 265 SER A N 1
ATOM 2046 C CA . SER A 1 265 ? -7.249 -8.368 9.712 1.00 85.06 265 SER A CA 1
ATOM 2047 C C . SER A 1 265 ? -8.714 -8.570 10.113 1.00 85.06 265 SER A C 1
ATOM 2049 O O . SER A 1 265 ? -9.312 -7.665 10.706 1.00 85.06 265 SER A O 1
ATOM 2051 N N . ILE A 1 266 ? -9.269 -9.763 9.868 1.00 88.69 266 ILE A N 1
ATOM 2052 C CA . ILE A 1 266 ? -10.616 -10.158 10.300 1.00 88.69 266 ILE A CA 1
ATOM 2053 C C . ILE A 1 266 ? -10.689 -10.249 11.827 1.00 88.69 266 ILE A C 1
ATOM 2055 O O . ILE A 1 266 ? -11.547 -9.598 12.427 1.00 88.69 266 ILE A O 1
ATOM 2059 N N . HIS A 1 267 ? -9.785 -10.995 12.470 1.00 91.50 267 HIS A N 1
ATOM 2060 C CA . HIS A 1 267 ? -9.797 -11.153 13.928 1.00 91.50 267 HIS A CA 1
ATOM 2061 C C . HIS A 1 267 ? -9.589 -9.830 14.664 1.00 91.50 267 HIS A C 1
ATOM 2063 O O . HIS A 1 267 ? -10.305 -9.534 15.619 1.00 91.50 267 HIS A O 1
ATOM 2069 N N . LEU A 1 268 ? -8.669 -8.988 14.193 1.00 91.94 268 LEU A N 1
ATOM 2070 C CA . LEU A 1 268 ? -8.455 -7.668 14.780 1.00 91.94 268 LEU A CA 1
ATOM 2071 C C . LEU A 1 268 ? -9.720 -6.805 14.701 1.00 91.94 268 LEU A C 1
ATOM 2073 O O . LEU A 1 268 ? -10.075 -6.146 15.676 1.00 91.94 268 LEU A O 1
ATOM 2077 N N . ARG A 1 269 ? -10.445 -6.849 13.576 1.00 91.62 269 ARG A N 1
ATOM 2078 C CA . ARG A 1 269 ? -11.709 -6.119 13.419 1.00 91.62 269 ARG A CA 1
ATOM 2079 C C . ARG A 1 269 ? -12.812 -6.667 14.329 1.00 91.62 269 ARG A C 1
ATOM 2081 O O . ARG A 1 269 ? -13.580 -5.882 14.875 1.00 91.62 269 ARG A O 1
ATOM 2088 N N . GLN A 1 270 ? -12.881 -7.983 14.532 1.00 93.50 270 GLN A N 1
ATOM 2089 C CA . GLN A 1 270 ? -13.815 -8.588 15.490 1.00 93.50 270 GLN A CA 1
ATOM 2090 C C . GLN A 1 270 ? -13.547 -8.086 16.916 1.00 93.50 270 GLN A C 1
ATOM 2092 O O . GLN A 1 270 ? -14.471 -7.625 17.581 1.00 93.50 270 GLN A O 1
ATOM 2097 N N . ILE A 1 271 ? -12.285 -8.098 17.360 1.00 93.94 271 ILE A N 1
ATOM 2098 C CA . ILE A 1 271 ? -11.889 -7.611 18.693 1.00 93.94 271 ILE A CA 1
ATOM 2099 C C . ILE A 1 271 ? -12.185 -6.112 18.838 1.00 93.94 271 ILE A C 1
ATOM 2101 O O . ILE A 1 271 ? -12.715 -5.692 19.863 1.00 93.94 271 ILE A O 1
ATOM 2105 N N . LEU A 1 272 ? -11.903 -5.312 17.806 1.00 94.38 272 LEU A N 1
ATOM 2106 C CA . LEU A 1 272 ? -12.211 -3.880 17.755 1.00 94.38 272 LEU A CA 1
ATOM 2107 C C . LEU A 1 272 ? -13.711 -3.605 17.953 1.00 94.38 272 LEU A C 1
ATOM 2109 O O . LEU A 1 272 ? -14.082 -2.766 18.771 1.00 94.38 272 LEU A O 1
ATOM 2113 N N . PHE A 1 273 ? -14.580 -4.325 17.236 1.00 93.69 273 PHE A N 1
ATOM 2114 C CA . PHE A 1 273 ? -16.028 -4.161 17.383 1.00 93.69 273 PHE A CA 1
ATOM 2115 C C . PHE A 1 273 ? -16.526 -4.623 18.750 1.00 93.69 273 PHE A C 1
ATOM 2117 O O . PHE A 1 273 ? -17.347 -3.932 19.345 1.00 93.69 273 PHE A O 1
ATOM 2124 N N . ILE A 1 274 ? -16.003 -5.736 19.273 1.00 93.75 274 ILE A N 1
ATOM 2125 C CA . ILE A 1 274 ? -16.316 -6.205 20.629 1.00 93.75 274 ILE A CA 1
ATOM 2126 C C . ILE A 1 274 ? -15.934 -5.128 21.653 1.00 93.75 274 ILE A C 1
ATOM 2128 O O . ILE A 1 274 ? -16.758 -4.758 22.485 1.00 93.75 274 ILE A O 1
ATOM 2132 N N . TYR A 1 275 ? -14.730 -4.558 21.556 1.00 94.50 275 TYR A N 1
ATOM 2133 C CA . TYR A 1 275 ? -14.283 -3.475 22.432 1.00 94.50 275 TYR A CA 1
ATOM 2134 C C . TYR A 1 275 ? -15.249 -2.287 22.422 1.00 94.50 275 TYR A C 1
ATOM 2136 O O . TYR A 1 275 ? -15.769 -1.898 23.466 1.00 94.50 275 TYR A O 1
ATOM 2144 N N . CYS A 1 276 ? -15.523 -1.733 21.237 1.00 94.00 276 CYS A N 1
ATOM 2145 C CA . CYS A 1 276 ? -16.382 -0.562 21.084 1.00 94.00 276 CYS A CA 1
ATOM 2146 C C . CYS A 1 276 ? -17.835 -0.830 21.503 1.00 94.00 276 CYS A C 1
ATOM 2148 O O . CYS A 1 276 ? -18.500 0.076 21.998 1.00 94.00 276 CYS A O 1
ATOM 2150 N N . PHE A 1 277 ? -18.326 -2.059 21.328 1.00 93.50 277 PHE A N 1
ATOM 2151 C CA . PHE A 1 277 ? -19.678 -2.449 21.721 1.00 93.50 277 PHE A CA 1
ATOM 2152 C C . PHE A 1 277 ? -19.845 -2.518 23.244 1.00 93.50 277 PHE A C 1
ATOM 2154 O O . PHE A 1 277 ? -20.866 -2.074 23.769 1.00 93.50 277 PHE A O 1
ATOM 2161 N N . PHE A 1 278 ? -18.846 -3.036 23.967 1.00 92.81 278 PHE A N 1
ATOM 2162 C CA . PHE A 1 278 ? -18.907 -3.170 25.427 1.00 92.81 278 PHE A CA 1
ATOM 2163 C C . PHE A 1 278 ? -18.445 -1.917 26.193 1.00 92.81 278 PHE A C 1
ATOM 2165 O O . PHE A 1 278 ? -18.826 -1.738 27.348 1.00 92.81 278 PHE A O 1
ATOM 2172 N N . LEU A 1 279 ? -17.690 -1.020 25.554 1.00 92.88 279 LEU A N 1
ATOM 2173 C CA . LEU A 1 279 ? -17.233 0.248 26.133 1.00 92.88 279 LEU A CA 1
ATOM 2174 C C . LEU A 1 279 ? -18.349 1.108 26.782 1.00 92.88 279 LEU A C 1
ATOM 2176 O O . LEU A 1 279 ? -18.157 1.542 27.921 1.00 92.88 279 LEU A O 1
ATOM 2180 N N . PRO A 1 280 ? -19.515 1.361 26.144 1.00 93.12 280 PRO A N 1
ATOM 2181 C CA . PRO A 1 280 ? -20.563 2.184 26.753 1.00 93.12 280 PRO A CA 1
ATOM 2182 C C . PRO A 1 280 ? -21.174 1.565 28.016 1.00 93.12 280 PRO A C 1
ATOM 2184 O O . PRO A 1 280 ? -21.482 2.299 28.949 1.00 93.12 280 PRO A O 1
ATOM 2187 N N . LEU A 1 281 ? -21.299 0.234 28.085 1.00 91.69 281 LEU A N 1
ATOM 2188 C CA . LEU A 1 281 ? -21.863 -0.472 29.247 1.00 91.69 281 LEU A CA 1
ATOM 2189 C C . LEU A 1 281 ? -21.009 -0.299 30.507 1.00 91.69 281 LEU A C 1
ATOM 2191 O O . LEU A 1 281 ? -21.525 -0.303 31.620 1.00 91.69 281 LEU A O 1
ATOM 2195 N N . GLN A 1 282 ? -19.700 -0.134 30.336 1.00 90.69 282 GLN A N 1
ATOM 2196 C CA . GLN A 1 282 ? -18.797 0.120 31.450 1.00 90.69 282 GLN A CA 1
ATOM 2197 C C . GLN A 1 282 ? -18.894 1.569 31.943 1.00 90.69 282 GLN A C 1
ATOM 2199 O O . GLN A 1 282 ? -18.913 1.812 33.145 1.00 90.69 282 GLN A O 1
ATOM 2204 N N . LEU A 1 283 ? -18.917 2.531 31.018 1.00 90.31 283 LEU A N 1
ATOM 2205 C CA . LEU A 1 283 ? -18.763 3.952 31.339 1.00 90.31 283 LEU A CA 1
ATOM 2206 C C . LEU A 1 283 ? -20.081 4.636 31.741 1.00 90.31 283 LEU A C 1
ATOM 2208 O O . LEU A 1 283 ? -20.040 5.719 32.324 1.00 90.31 283 LEU A O 1
ATOM 2212 N N . VAL A 1 284 ? -21.240 4.038 31.428 1.00 90.69 284 VAL A N 1
ATOM 2213 C CA . VAL A 1 284 ? -22.569 4.671 31.584 1.00 90.69 284 VAL A CA 1
ATOM 2214 C C . VAL A 1 284 ? -22.850 5.166 33.002 1.00 90.69 284 VAL A C 1
ATOM 2216 O O . VAL A 1 284 ? -23.403 6.252 33.161 1.00 90.69 284 VAL A O 1
ATOM 2219 N N . LYS A 1 285 ? -22.385 4.453 34.032 1.00 85.69 285 LYS A N 1
ATOM 2220 C CA . LYS A 1 285 ? -22.643 4.828 35.431 1.00 85.69 285 LYS A CA 1
ATOM 2221 C C . LYS A 1 285 ? -21.828 6.025 35.904 1.00 85.69 285 LYS A C 1
ATOM 2223 O O . LYS A 1 285 ? -22.345 6.851 36.650 1.00 85.69 285 LYS A O 1
ATOM 2228 N N . ASP A 1 286 ? -20.582 6.123 35.453 1.00 87.81 286 ASP A N 1
ATOM 2229 C CA . ASP A 1 286 ? -19.663 7.176 35.890 1.00 87.81 286 ASP A CA 1
ATOM 2230 C C . ASP A 1 286 ? -19.887 8.483 35.115 1.00 87.81 286 ASP A C 1
ATOM 2232 O O . ASP A 1 286 ? -19.736 9.574 35.660 1.00 87.81 286 ASP A O 1
ATOM 2236 N N . LEU A 1 287 ? -20.242 8.378 33.831 1.00 87.94 287 LEU A N 1
ATOM 2237 C CA . LEU A 1 287 ? -20.263 9.499 32.885 1.00 87.94 287 LEU A CA 1
ATOM 2238 C C . LEU A 1 287 ? -21.672 9.841 32.365 1.00 87.94 287 LEU A C 1
ATOM 2240 O O . LEU A 1 287 ? -21.850 10.898 31.758 1.00 87.94 287 LEU A O 1
ATOM 2244 N N . GLN A 1 288 ? -22.680 8.992 32.594 1.00 89.56 288 GLN A N 1
ATOM 2245 C CA . GLN A 1 288 ? -24.066 9.197 32.151 1.00 89.56 288 GLN A CA 1
ATOM 2246 C C . GLN A 1 288 ? -24.139 9.586 30.657 1.00 89.56 288 GLN A C 1
ATOM 2248 O O . GLN A 1 288 ? -23.515 8.953 29.807 1.00 89.56 288 GLN A O 1
ATOM 2253 N N . TRP A 1 289 ? -24.852 10.663 30.310 1.00 90.94 289 TRP A N 1
ATOM 2254 C CA . TRP A 1 289 ? -24.973 11.159 28.934 1.00 90.94 289 TRP A CA 1
ATOM 2255 C C . TRP A 1 289 ? -23.636 11.542 28.280 1.00 90.94 289 TRP A C 1
ATOM 2257 O O . TRP A 1 289 ? -23.526 11.503 27.052 1.00 90.94 289 TRP A O 1
ATOM 2267 N N . LEU A 1 290 ? -22.600 11.869 29.065 1.00 94.12 290 LEU A N 1
ATOM 2268 C CA . LEU A 1 290 ? -21.274 12.204 28.534 1.00 94.12 290 LEU A CA 1
ATOM 2269 C C . LEU A 1 290 ? -20.595 10.996 27.864 1.00 94.12 290 LEU A C 1
ATOM 2271 O O . LEU A 1 290 ? -19.717 11.179 27.019 1.00 94.12 290 LEU A O 1
ATOM 2275 N N . VAL A 1 291 ? -21.035 9.766 28.159 1.00 93.44 291 VAL A N 1
ATOM 2276 C CA . VAL A 1 291 ? -20.525 8.543 27.519 1.00 93.44 291 VAL A CA 1
ATOM 2277 C C . VAL A 1 291 ? -20.670 8.575 26.009 1.00 93.44 291 VAL A C 1
ATOM 2279 O O . VAL A 1 291 ? -19.761 8.126 25.319 1.00 93.44 291 VAL A O 1
ATOM 2282 N N . ILE A 1 292 ? -21.754 9.148 25.479 1.00 95.00 292 ILE A N 1
ATOM 2283 C CA . ILE A 1 292 ? -21.970 9.242 24.028 1.00 95.00 292 ILE A CA 1
ATOM 2284 C C . ILE A 1 292 ? -20.791 9.959 23.360 1.00 95.00 292 ILE A C 1
ATOM 2286 O O . ILE A 1 292 ? -20.257 9.486 22.357 1.00 95.00 292 ILE A O 1
ATOM 2290 N N . LEU A 1 293 ? -20.342 11.068 23.950 1.00 95.25 293 LEU A N 1
ATOM 2291 C CA . LEU A 1 293 ? -19.224 11.854 23.439 1.00 95.25 293 LEU A CA 1
ATOM 2292 C C . LEU A 1 293 ? -17.895 11.106 23.601 1.00 95.25 293 LEU A C 1
ATOM 2294 O O . LEU A 1 293 ? -17.096 11.055 22.667 1.00 95.25 293 LEU A O 1
ATOM 2298 N N . VAL A 1 294 ? -17.662 10.487 24.761 1.00 93.44 294 VAL A N 1
ATOM 2299 C CA . VAL A 1 294 ? -16.424 9.734 25.026 1.00 93.44 294 VAL A CA 1
ATOM 2300 C C . VAL A 1 294 ? -16.292 8.535 24.083 1.00 93.44 294 VAL A C 1
ATOM 2302 O O . VAL A 1 294 ? -15.240 8.344 23.471 1.00 93.44 294 VAL A O 1
ATOM 2305 N N . VAL A 1 295 ? -17.361 7.755 23.913 1.00 94.50 295 VAL A N 1
ATOM 2306 C CA . VAL A 1 295 ? -17.383 6.583 23.027 1.00 94.50 295 VAL A CA 1
ATOM 2307 C C . VAL A 1 295 ? -17.272 6.998 21.564 1.00 94.50 295 VAL A C 1
ATOM 2309 O O . VAL A 1 295 ? -16.587 6.306 20.810 1.00 94.50 295 VAL A O 1
ATOM 2312 N N . PHE A 1 296 ? -17.862 8.131 21.165 1.00 94.75 296 PHE A N 1
ATOM 2313 C CA . PHE A 1 296 ? -17.675 8.696 19.828 1.00 94.75 296 PHE A CA 1
ATOM 2314 C C . PHE A 1 296 ? -16.191 8.935 19.530 1.00 94.75 296 PHE A C 1
ATOM 2316 O O . PHE A 1 296 ? -15.671 8.395 18.555 1.00 94.75 296 PHE A O 1
ATOM 2323 N N . PHE A 1 297 ? -15.483 9.681 20.383 1.00 93.81 297 PHE A N 1
ATOM 2324 C CA . PHE A 1 297 ? -14.067 9.978 20.150 1.00 93.81 297 PHE A CA 1
ATOM 2325 C C . PHE A 1 297 ? -13.183 8.732 20.247 1.00 93.81 297 PHE A C 1
ATOM 2327 O O . PHE A 1 297 ? -12.326 8.527 19.388 1.00 93.81 297 PHE A O 1
ATOM 2334 N N . ALA A 1 298 ? -13.405 7.869 21.242 1.00 92.75 298 ALA A N 1
ATOM 2335 C CA . ALA A 1 298 ? -12.633 6.638 21.395 1.00 92.75 298 ALA A CA 1
ATOM 2336 C C . ALA A 1 298 ? -12.797 5.710 20.179 1.00 92.75 298 ALA A C 1
ATOM 2338 O O . ALA A 1 298 ? -11.810 5.248 19.605 1.00 92.75 298 ALA A O 1
ATOM 2339 N N . SER A 1 299 ? -14.039 5.485 19.743 1.00 93.94 299 SER A N 1
ATOM 2340 C CA . SER A 1 299 ? -14.335 4.638 18.584 1.00 93.94 299 SER A CA 1
ATOM 2341 C C . SER A 1 299 ? -13.825 5.261 17.287 1.00 93.94 299 SER A C 1
ATOM 2343 O O . SER A 1 299 ? -13.281 4.545 16.452 1.00 93.94 299 SER A O 1
ATOM 2345 N N . TYR A 1 300 ? -13.928 6.586 17.132 1.00 93.06 300 TYR A N 1
ATOM 2346 C CA . TYR A 1 300 ? -13.361 7.306 15.991 1.00 93.06 300 TYR A CA 1
ATOM 2347 C C . TYR A 1 300 ? -11.843 7.113 15.890 1.00 93.06 300 TYR A C 1
ATOM 2349 O O . TYR A 1 300 ? -11.340 6.847 14.802 1.00 93.06 300 TYR A O 1
ATOM 2357 N N . CYS A 1 301 ? -11.110 7.177 17.006 1.00 91.88 301 CYS A N 1
ATOM 2358 C CA . CYS A 1 301 ? -9.665 6.945 17.014 1.00 91.88 301 CYS A CA 1
ATOM 2359 C C . CYS A 1 301 ? -9.306 5.508 16.609 1.00 91.88 301 CYS A C 1
ATOM 2361 O O . CYS A 1 301 ? -8.460 5.307 15.737 1.00 91.88 301 CYS A O 1
ATOM 2363 N N . PHE A 1 302 ? -9.956 4.506 17.208 1.00 93.25 302 PHE A N 1
ATOM 2364 C CA . PHE A 1 302 ? -9.649 3.100 16.934 1.00 93.25 302 PHE A CA 1
ATOM 2365 C C . PHE A 1 302 ? -10.037 2.674 15.513 1.00 93.25 302 PHE A C 1
ATOM 2367 O O . PHE A 1 302 ? -9.218 2.086 14.803 1.00 93.25 302 PHE A O 1
ATOM 2374 N N . LEU A 1 303 ? -11.254 3.008 15.070 1.00 93.00 303 LEU A N 1
ATOM 2375 C CA . LEU A 1 303 ? -11.701 2.750 13.698 1.00 93.00 303 LEU A CA 1
ATOM 2376 C C . LEU A 1 303 ? -10.904 3.576 12.684 1.00 93.00 303 LEU A C 1
ATOM 2378 O O . LEU A 1 303 ? -10.603 3.089 11.599 1.00 93.00 303 LEU A O 1
ATOM 2382 N N . GLY A 1 304 ? -10.534 4.807 13.044 1.00 91.50 304 GLY A N 1
ATOM 2383 C CA . GLY A 1 304 ? -9.680 5.674 12.243 1.00 91.50 304 GLY A CA 1
ATOM 2384 C C . GLY A 1 304 ? -8.359 4.994 11.918 1.00 91.50 304 GLY A C 1
ATOM 2385 O O . GLY A 1 304 ? -8.068 4.791 10.744 1.00 91.50 304 GLY A O 1
ATOM 2386 N N . ILE A 1 305 ? -7.605 4.584 12.945 1.00 91.50 305 ILE A N 1
ATOM 2387 C CA . ILE A 1 305 ? -6.306 3.905 12.797 1.00 91.50 305 ILE A CA 1
ATOM 2388 C C . ILE A 1 305 ? -6.440 2.592 12.012 1.00 91.50 305 ILE A C 1
ATOM 2390 O O . ILE A 1 305 ? -5.640 2.348 11.109 1.00 91.50 305 ILE A O 1
ATOM 2394 N N . GLU A 1 306 ? -7.456 1.768 12.303 1.00 91.75 306 GLU A N 1
ATOM 2395 C CA . GLU A 1 306 ? -7.709 0.529 11.548 1.00 91.75 306 GLU A CA 1
ATOM 2396 C C . GLU A 1 306 ? -7.921 0.806 10.059 1.00 91.75 306 GLU A C 1
ATOM 2398 O O . GLU A 1 306 ? -7.366 0.094 9.215 1.00 91.75 306 GLU A O 1
ATOM 2403 N N . MET A 1 307 ? -8.661 1.871 9.744 1.00 89.38 307 MET A N 1
ATOM 2404 C CA . MET A 1 307 ? -8.924 2.254 8.370 1.00 89.38 307 MET A CA 1
ATOM 2405 C C . MET A 1 307 ? -7.656 2.767 7.686 1.00 89.38 307 MET A C 1
ATOM 2407 O O . MET A 1 307 ? -7.389 2.348 6.565 1.00 89.38 307 MET A O 1
ATOM 2411 N N . ILE A 1 308 ? -6.818 3.577 8.353 1.00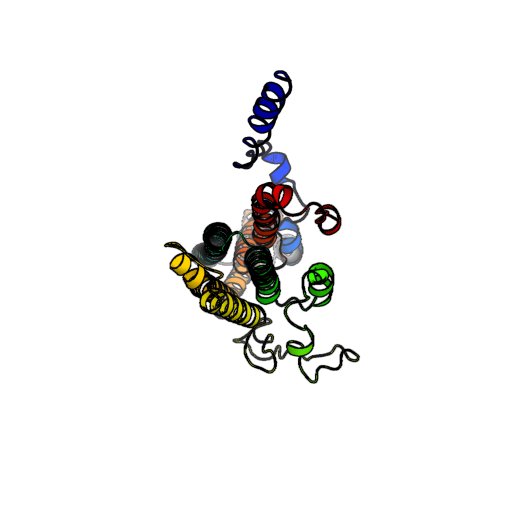 87.62 308 ILE A N 1
ATOM 2412 C CA . ILE A 1 308 ? -5.518 4.005 7.792 1.00 87.62 308 ILE A CA 1
ATOM 2413 C C . ILE A 1 308 ? -4.660 2.788 7.444 1.00 87.62 308 ILE A C 1
ATOM 2415 O O . ILE A 1 308 ? -4.117 2.710 6.343 1.00 87.62 308 ILE A O 1
ATOM 2419 N N . ALA A 1 309 ? -4.561 1.825 8.365 1.00 89.38 309 ALA A N 1
ATOM 2420 C CA . ALA A 1 309 ? -3.800 0.603 8.137 1.00 89.38 309 ALA A CA 1
ATOM 2421 C C . ALA A 1 309 ? -4.344 -0.172 6.927 1.00 89.38 309 ALA A C 1
ATOM 2423 O O . ALA A 1 309 ? -3.571 -0.658 6.110 1.00 89.38 309 ALA A O 1
ATOM 2424 N N . ARG A 1 310 ? -5.669 -0.232 6.755 1.00 86.06 310 ARG A N 1
ATOM 2425 C CA . ARG A 1 310 ? -6.288 -0.856 5.580 1.00 86.06 310 ARG A CA 1
ATOM 2426 C C . ARG A 1 310 ? -5.936 -0.140 4.270 1.00 86.06 310 ARG A C 1
ATOM 2428 O O . ARG A 1 310 ? -5.650 -0.819 3.290 1.00 86.06 310 ARG A O 1
ATOM 2435 N N . GLN A 1 311 ? -5.934 1.194 4.248 1.00 83.75 311 GLN A N 1
ATOM 2436 C CA . GLN A 1 311 ? -5.559 1.950 3.044 1.00 83.75 311 GLN A CA 1
ATOM 2437 C C . GLN A 1 311 ? -4.078 1.744 2.689 1.00 83.75 311 GLN A C 1
ATOM 2439 O O . GLN A 1 311 ? -3.723 1.581 1.524 1.00 83.75 311 GLN A O 1
ATOM 2444 N N . LEU A 1 312 ? -3.200 1.715 3.699 1.00 84.88 312 LEU A N 1
ATOM 2445 C CA . LEU A 1 312 ? -1.764 1.474 3.518 1.00 84.88 312 LEU A CA 1
ATOM 2446 C C . LEU A 1 312 ? -1.459 0.048 3.038 1.00 84.88 312 LEU A C 1
ATOM 2448 O O . LEU A 1 312 ? -0.503 -0.163 2.296 1.00 84.88 312 LEU A O 1
ATOM 2452 N N . GLU A 1 313 ? -2.282 -0.928 3.419 1.00 82.88 313 GLU A N 1
ATOM 2453 C CA . GLU A 1 313 ? -2.121 -2.324 3.014 1.00 82.88 313 GLU A CA 1
ATOM 2454 C C . GLU A 1 313 ? -2.225 -2.524 1.489 1.00 82.88 313 GLU A C 1
ATOM 2456 O O . GLU A 1 313 ? -1.620 -3.460 0.961 1.00 82.88 313 GLU A O 1
ATOM 2461 N N . MET A 1 314 ? -2.941 -1.647 0.773 1.00 79.88 314 MET A N 1
ATOM 2462 C CA . MET A 1 314 ? -3.111 -1.701 -0.684 1.00 79.88 314 MET A CA 1
ATOM 2463 C C . MET A 1 314 ? -2.396 -0.531 -1.390 1.00 79.88 314 MET A C 1
ATOM 2465 O O . MET A 1 314 ? -3.045 0.426 -1.817 1.00 79.88 314 MET A O 1
ATOM 2469 N N . PRO A 1 315 ? -1.065 -0.601 -1.603 1.00 77.81 315 PRO A N 1
ATOM 2470 C CA . PRO A 1 315 ? -0.295 0.498 -2.198 1.00 77.81 315 PRO A CA 1
ATOM 2471 C C . PRO A 1 315 ? -0.673 0.823 -3.651 1.00 77.81 315 PRO A C 1
ATOM 2473 O O . PRO A 1 315 ? -0.395 1.929 -4.116 1.00 77.81 315 PRO A O 1
ATOM 2476 N N . PHE A 1 316 ? -1.302 -0.118 -4.362 1.00 75.62 316 PHE A N 1
ATOM 2477 C CA . PHE A 1 316 ? -1.705 0.016 -5.767 1.00 75.62 316 PHE A CA 1
ATOM 2478 C C . PHE A 1 316 ? -3.215 0.217 -5.953 1.00 75.62 316 PHE A C 1
ATOM 2480 O O . PHE A 1 316 ? -3.696 0.148 -7.079 1.00 75.62 316 PHE A O 1
ATOM 2487 N N . GLY A 1 317 ? -3.973 0.453 -4.877 1.00 67.44 317 GLY A N 1
ATOM 2488 C CA . GLY A 1 317 ? -5.413 0.689 -4.963 1.00 67.44 317 GLY A CA 1
ATOM 2489 C C . GLY A 1 317 ? -5.796 1.966 -5.728 1.00 67.44 317 GLY A C 1
ATOM 2490 O O . GLY A 1 317 ? -4.961 2.704 -6.253 1.00 67.44 317 GLY A O 1
ATOM 2491 N N . ARG A 1 318 ? -7.103 2.247 -5.756 1.00 63.94 318 ARG A N 1
ATOM 2492 C CA . ARG A 1 318 ? -7.673 3.523 -6.243 1.00 63.94 318 ARG A CA 1
ATOM 2493 C C . ARG A 1 318 ? -7.935 4.516 -5.112 1.00 63.94 318 ARG A C 1
ATOM 2495 O O . ARG A 1 318 ? -8.712 5.456 -5.250 1.00 63.94 318 ARG A O 1
ATOM 2502 N N . GLU A 1 319 ? -7.372 4.244 -3.943 1.00 64.50 319 GLU A N 1
ATOM 2503 C CA . GLU A 1 319 ? -7.512 5.116 -2.792 1.00 64.50 319 GLU A CA 1
ATOM 2504 C C . GLU A 1 319 ? -6.476 6.242 -2.856 1.00 64.50 319 GLU A C 1
ATOM 2506 O O . GLU A 1 319 ? -5.426 6.143 -3.489 1.00 64.50 319 GLU A O 1
ATOM 2511 N N . ARG A 1 320 ? -6.739 7.345 -2.161 1.00 58.84 320 ARG A N 1
ATOM 2512 C CA . ARG A 1 320 ? -5.915 8.555 -2.270 1.00 58.84 320 ARG A CA 1
ATOM 2513 C C . ARG A 1 320 ? -4.462 8.366 -1.818 1.00 58.84 320 ARG A C 1
ATOM 2515 O O . ARG A 1 320 ? -3.575 9.087 -2.266 1.00 58.84 320 ARG A O 1
ATOM 2522 N N . VAL A 1 321 ? -4.217 7.421 -0.910 1.00 57.00 321 VAL A N 1
ATOM 2523 C CA . VAL A 1 321 ? -2.864 7.072 -0.453 1.00 57.00 321 VAL A CA 1
ATOM 2524 C C . VAL A 1 321 ? -2.100 6.335 -1.556 1.00 57.00 321 VAL A C 1
ATOM 2526 O O . VAL A 1 321 ? -0.931 6.632 -1.797 1.00 57.00 321 VAL A O 1
ATOM 2529 N N . SER A 1 322 ? -2.775 5.457 -2.298 1.00 55.84 322 SER A N 1
ATOM 2530 C CA . SER A 1 322 ? -2.244 4.820 -3.507 1.00 55.84 322 SER A CA 1
ATOM 2531 C C . SER A 1 322 ? -2.115 5.788 -4.698 1.00 55.84 322 SER A C 1
ATOM 2533 O O . SER A 1 322 ? -1.191 5.635 -5.498 1.00 55.84 322 SER A O 1
ATOM 2535 N N . ASP A 1 323 ? -2.917 6.861 -4.766 1.00 56.03 323 ASP A N 1
ATOM 2536 C CA . ASP A 1 323 ? -2.751 7.938 -5.765 1.00 56.03 323 ASP A CA 1
ATOM 2537 C C . ASP A 1 323 ? -1.417 8.686 -5.617 1.00 56.03 323 ASP A C 1
ATOM 2539 O O . ASP A 1 323 ? -0.957 9.331 -6.557 1.00 56.03 323 ASP A O 1
ATOM 2543 N N . ILE A 1 324 ? -0.759 8.632 -4.451 1.00 57.28 324 ILE A N 1
ATOM 2544 C CA . ILE A 1 324 ? 0.572 9.235 -4.270 1.00 57.28 324 ILE A CA 1
ATOM 2545 C C . ILE A 1 324 ? 1.586 8.543 -5.184 1.00 57.28 324 ILE A C 1
ATOM 2547 O O . ILE A 1 324 ? 2.395 9.214 -5.825 1.00 57.28 324 ILE A O 1
ATOM 2551 N N . CYS A 1 325 ? 1.519 7.214 -5.291 1.00 52.09 325 CYS A N 1
ATOM 2552 C CA . CYS A 1 325 ? 2.373 6.454 -6.199 1.00 52.09 325 CYS A CA 1
ATOM 2553 C C . CYS A 1 325 ? 2.095 6.833 -7.662 1.00 52.09 325 CYS A C 1
ATOM 2555 O O . CYS A 1 325 ? 3.032 6.954 -8.449 1.00 52.09 325 CYS A O 1
ATOM 2557 N N . GLU A 1 326 ? 0.836 7.121 -8.006 1.00 56.00 326 GLU A N 1
ATOM 2558 C CA . GLU A 1 326 ? 0.436 7.596 -9.335 1.00 56.00 326 GLU A CA 1
ATOM 2559 C C . GLU A 1 326 ? 0.886 9.027 -9.635 1.00 56.00 326 GLU A C 1
ATOM 2561 O O . GLU A 1 326 ? 1.386 9.299 -10.721 1.00 56.00 326 GLU A O 1
ATOM 2566 N N . LYS A 1 327 ? 0.766 9.957 -8.688 1.00 58.19 327 LYS A N 1
ATOM 2567 C CA . LYS A 1 327 ? 1.255 11.329 -8.880 1.00 58.19 327 LYS A CA 1
ATOM 2568 C C . LYS A 1 327 ? 2.763 11.356 -9.065 1.00 58.19 327 LYS A C 1
ATOM 2570 O O . LYS A 1 327 ? 3.251 12.008 -9.982 1.00 58.19 327 LYS A O 1
ATOM 2575 N N . ILE A 1 328 ? 3.489 10.576 -8.261 1.00 55.66 328 ILE A N 1
ATOM 2576 C CA . ILE A 1 328 ? 4.933 10.383 -8.428 1.00 55.66 328 ILE A CA 1
ATOM 2577 C C . ILE A 1 328 ? 5.232 9.776 -9.803 1.00 55.66 328 ILE A C 1
ATOM 2579 O O . ILE A 1 328 ? 6.184 10.197 -10.457 1.00 55.66 328 ILE A O 1
ATOM 2583 N N . PHE A 1 329 ? 4.425 8.812 -10.251 1.00 56.19 329 PHE A N 1
ATOM 2584 C CA . PHE A 1 329 ? 4.556 8.202 -11.568 1.00 56.19 329 PHE A CA 1
ATOM 2585 C C . PHE A 1 329 ? 4.361 9.219 -12.700 1.00 56.19 329 PHE A C 1
ATOM 2587 O O . PHE A 1 329 ? 5.270 9.401 -13.507 1.00 56.19 329 PHE A O 1
ATOM 2594 N N . ASN A 1 330 ? 3.232 9.928 -12.719 1.00 54.62 330 ASN A N 1
ATOM 2595 C CA . ASN A 1 330 ? 2.861 10.862 -13.778 1.00 54.62 330 ASN A CA 1
ATOM 2596 C C . ASN A 1 330 ? 3.801 12.080 -13.822 1.00 54.62 330 ASN A C 1
ATOM 2598 O O . ASN A 1 330 ? 4.319 12.403 -14.888 1.00 54.62 330 ASN A O 1
ATOM 2602 N N . GLU A 1 331 ? 4.130 12.707 -12.684 1.00 54.22 331 GLU A N 1
ATOM 2603 C CA . GLU A 1 331 ? 5.051 13.859 -12.655 1.00 54.22 331 GLU A CA 1
ATOM 2604 C C . GLU A 1 331 ? 6.485 13.477 -13.064 1.00 54.22 331 GLU A C 1
ATOM 2606 O O . GLU A 1 331 ? 7.188 14.241 -13.738 1.00 54.22 331 GLU A O 1
ATOM 2611 N N . LYS A 1 332 ? 6.958 12.283 -12.679 1.00 51.88 332 LYS A N 1
ATOM 2612 C CA . LYS A 1 332 ? 8.362 11.909 -12.892 1.00 51.88 332 LYS A CA 1
ATOM 2613 C C . LYS A 1 332 ? 8.620 11.120 -14.167 1.00 51.88 332 LYS A C 1
ATOM 2615 O O . LYS A 1 332 ? 9.727 11.268 -14.687 1.00 51.88 332 LYS A O 1
ATOM 2620 N N . MET A 1 333 ? 7.655 10.366 -14.701 1.00 51.97 333 MET A N 1
ATOM 2621 C CA . MET A 1 333 ? 7.703 9.870 -16.086 1.00 51.97 333 MET A CA 1
ATOM 2622 C C . MET A 1 333 ? 7.672 11.029 -17.072 1.00 51.97 333 MET A C 1
ATOM 2624 O O . MET A 1 333 ? 8.435 11.017 -18.033 1.00 51.97 333 MET A O 1
ATOM 2628 N N . PHE A 1 334 ? 6.901 12.081 -16.785 1.00 48.41 334 PHE A N 1
ATOM 2629 C CA . PHE A 1 334 ? 6.949 13.316 -17.562 1.00 48.41 334 PHE A CA 1
ATOM 2630 C C . PHE A 1 334 ? 8.351 13.936 -17.531 1.00 48.41 334 PHE A C 1
ATOM 2632 O O . PHE A 1 334 ? 8.861 14.344 -18.562 1.00 48.41 334 PHE A O 1
ATOM 2639 N N . THR A 1 335 ? 9.062 13.885 -16.398 1.00 48.03 335 THR A N 1
ATOM 2640 C CA . THR A 1 335 ? 10.479 14.301 -16.340 1.00 48.03 335 THR A CA 1
ATOM 2641 C C . THR A 1 335 ? 11.405 13.395 -17.167 1.00 48.03 335 THR A C 1
ATOM 2643 O O . THR A 1 335 ? 12.400 13.870 -17.700 1.00 48.03 335 THR A O 1
ATOM 2646 N N . VAL A 1 336 ? 11.110 12.096 -17.280 1.00 49.12 336 VAL A N 1
ATOM 2647 C CA . VAL A 1 336 ? 11.858 11.170 -18.149 1.00 49.12 336 VAL A CA 1
ATOM 2648 C C . VAL A 1 336 ? 11.608 11.492 -19.627 1.00 49.12 336 VAL A C 1
ATOM 2650 O O . VAL A 1 336 ? 12.562 11.596 -20.391 1.00 49.12 336 VAL A O 1
ATOM 2653 N N . ALA A 1 337 ? 10.356 11.755 -20.004 1.00 47.16 337 ALA A N 1
ATOM 2654 C CA . ALA A 1 337 ? 9.970 12.239 -21.329 1.00 47.16 337 ALA A CA 1
ATOM 2655 C C . ALA A 1 337 ? 10.548 13.637 -21.644 1.00 47.16 337 ALA A C 1
ATOM 2657 O O . ALA A 1 337 ? 10.985 13.895 -22.761 1.00 47.16 337 ALA A O 1
ATOM 2658 N N . ILE A 1 338 ? 10.635 14.529 -20.654 1.00 44.44 338 ILE A N 1
ATOM 2659 C CA . ILE A 1 338 ? 11.276 15.847 -20.778 1.00 44.44 338 ILE A CA 1
ATOM 2660 C C . ILE A 1 338 ? 12.800 15.722 -20.862 1.00 44.44 338 ILE A C 1
ATOM 2662 O O . ILE A 1 338 ? 13.416 16.473 -21.604 1.00 44.44 338 ILE A O 1
ATOM 2666 N N . ALA A 1 339 ? 13.434 14.786 -20.151 1.00 44.41 339 ALA A N 1
ATOM 2667 C CA . ALA A 1 339 ? 14.874 14.538 -20.280 1.00 44.41 339 ALA A CA 1
ATOM 2668 C C . ALA A 1 339 ? 15.240 14.029 -21.685 1.00 44.41 339 ALA A C 1
ATOM 2670 O O . ALA A 1 339 ? 16.350 14.264 -22.159 1.00 44.41 339 ALA A O 1
ATOM 2671 N N . ILE A 1 340 ? 14.281 13.396 -22.365 1.00 48.50 340 ILE A N 1
ATOM 2672 C CA . ILE A 1 340 ? 14.362 13.042 -23.780 1.00 48.50 340 ILE A CA 1
ATOM 2673 C C . ILE A 1 340 ? 14.214 14.290 -24.680 1.00 48.50 340 ILE A C 1
ATOM 2675 O O . ILE A 1 340 ? 14.864 14.361 -25.717 1.00 48.50 340 ILE A O 1
ATOM 2679 N N . ALA A 1 341 ? 13.451 15.313 -24.275 1.00 42.12 341 ALA A N 1
ATOM 2680 C CA . ALA A 1 341 ? 13.098 16.479 -25.095 1.00 42.12 341 ALA A CA 1
ATOM 2681 C C . ALA A 1 341 ? 14.264 17.355 -25.610 1.00 42.12 341 ALA A C 1
ATOM 2683 O O . ALA A 1 341 ? 14.185 17.755 -26.766 1.00 42.12 341 ALA A O 1
ATOM 2684 N N . PRO A 1 342 ? 15.349 17.676 -24.876 1.00 42.34 342 PRO A N 1
ATOM 2685 C CA . PRO A 1 342 ? 16.446 18.456 -25.451 1.00 42.34 342 PRO A CA 1
ATOM 2686 C C . PRO A 1 342 ? 17.281 17.640 -26.450 1.00 42.34 342 PRO A C 1
ATOM 2688 O O . PRO A 1 342 ? 17.682 18.190 -27.473 1.00 42.34 342 PRO A O 1
ATOM 2691 N N . ALA A 1 343 ? 17.456 16.330 -26.229 1.00 41.88 343 ALA A N 1
ATOM 2692 C CA . ALA A 1 343 ? 18.084 15.432 -27.204 1.00 41.88 343 ALA A CA 1
ATOM 2693 C C . ALA A 1 343 ? 17.186 15.221 -28.439 1.00 41.88 343 ALA A C 1
ATOM 2695 O O . ALA A 1 343 ? 17.663 15.218 -29.565 1.00 41.88 343 ALA A O 1
ATOM 2696 N N . VAL A 1 344 ? 15.869 15.144 -28.239 1.00 39.97 344 VAL A N 1
ATOM 2697 C CA . VAL A 1 344 ? 14.855 14.999 -29.293 1.00 39.97 344 VAL A CA 1
ATOM 2698 C C . VAL A 1 344 ? 14.596 16.297 -30.053 1.00 39.97 344 VAL A C 1
ATOM 2700 O O . VAL A 1 344 ? 14.400 16.245 -31.253 1.00 39.97 344 VAL A O 1
ATOM 2703 N N . SER A 1 345 ? 14.677 17.474 -29.435 1.00 38.00 345 SER A N 1
ATOM 2704 C CA . SER A 1 345 ? 14.499 18.763 -30.127 1.00 38.00 345 SER A CA 1
ATOM 2705 C C . SER A 1 345 ? 15.622 19.081 -31.119 1.00 38.00 345 SER A C 1
ATOM 2707 O O . SER A 1 345 ? 15.408 19.841 -32.060 1.00 38.00 345 SER A O 1
ATOM 2709 N N . LEU A 1 346 ? 16.799 18.470 -30.937 1.00 40.44 346 LEU A N 1
ATOM 2710 C CA . LEU A 1 346 ? 17.907 18.538 -31.889 1.00 40.44 346 LEU A CA 1
ATOM 2711 C C . LEU A 1 346 ? 17.745 17.539 -33.058 1.00 40.44 346 LEU A C 1
ATOM 2713 O O . LEU A 1 346 ? 18.380 17.727 -34.089 1.00 40.44 346 LEU A O 1
ATOM 2717 N N . TRP A 1 347 ? 16.895 16.512 -32.901 1.00 36.44 347 TRP A N 1
ATOM 2718 C CA . TRP A 1 347 ? 16.788 15.340 -33.790 1.00 36.44 347 TRP A CA 1
ATOM 2719 C C . TRP A 1 347 ? 15.387 15.087 -34.391 1.00 36.44 347 TRP A C 1
ATOM 2721 O O . TRP A 1 347 ? 15.254 14.311 -35.331 1.00 36.44 347 TRP A O 1
ATOM 2731 N N . MET A 1 348 ? 14.326 15.714 -33.878 1.00 37.72 348 MET A N 1
ATOM 2732 C CA . MET A 1 348 ? 12.921 15.449 -34.224 1.00 37.72 348 MET A CA 1
ATOM 2733 C C . MET A 1 348 ? 12.033 16.691 -33.983 1.00 37.72 348 MET A C 1
ATOM 2735 O O . MET A 1 348 ? 11.551 16.911 -32.869 1.00 37.72 348 MET A O 1
ATOM 2739 N N . PRO A 1 349 ? 11.739 17.494 -35.021 1.00 37.78 349 PRO A N 1
ATOM 2740 C CA . PRO A 1 349 ? 10.829 18.640 -34.920 1.00 37.78 349 PRO A CA 1
ATOM 2741 C C . PRO A 1 349 ? 9.322 18.287 -34.901 1.00 37.78 349 PRO A C 1
ATOM 2743 O O . PRO A 1 349 ? 8.500 19.184 -34.724 1.00 37.78 349 PRO A O 1
ATOM 2746 N N . SER A 1 350 ? 8.922 17.022 -35.087 1.00 35.09 350 SER A N 1
ATOM 2747 C CA . SER A 1 350 ? 7.515 16.632 -35.322 1.00 35.09 350 SER A CA 1
ATOM 2748 C C . SER A 1 350 ? 6.739 16.107 -34.102 1.00 35.09 350 SER A C 1
ATOM 2750 O O . SER A 1 350 ? 5.514 16.011 -34.167 1.00 35.09 350 SER A O 1
ATOM 2752 N N . LEU A 1 351 ? 7.389 15.814 -32.970 1.00 34.94 351 LEU A N 1
ATOM 2753 C CA . LEU A 1 351 ? 6.703 15.366 -31.748 1.00 34.94 351 LEU A CA 1
ATOM 2754 C C . LEU A 1 351 ? 6.104 16.561 -30.989 1.00 34.94 351 LEU A C 1
ATOM 2756 O O . LEU A 1 351 ? 6.724 17.144 -30.099 1.00 34.94 351 LEU A O 1
ATOM 2760 N N . LYS A 1 352 ? 4.862 16.931 -31.322 1.00 35.88 352 LYS A N 1
ATOM 2761 C CA . LYS A 1 352 ? 4.059 17.836 -30.488 1.00 35.88 352 LYS A CA 1
ATOM 2762 C C . LYS A 1 352 ? 3.600 17.088 -29.235 1.00 35.88 352 LYS A C 1
ATOM 2764 O O . LYS A 1 352 ? 2.567 16.437 -29.230 1.00 35.88 352 LYS A O 1
ATOM 2769 N N . ILE A 1 353 ? 4.342 17.263 -28.144 1.00 38.47 353 ILE A N 1
ATOM 2770 C CA . ILE A 1 353 ? 4.038 16.735 -26.797 1.00 38.47 353 ILE A CA 1
ATOM 2771 C C . ILE A 1 353 ? 2.679 17.251 -26.247 1.00 38.47 353 ILE A C 1
ATOM 2773 O O . ILE A 1 353 ? 2.183 16.753 -25.244 1.00 38.47 353 ILE A O 1
ATOM 2777 N N . GLN A 1 354 ? 2.029 18.215 -26.910 1.00 31.61 354 GLN A N 1
ATOM 2778 C CA . GLN A 1 354 ? 0.783 18.836 -26.446 1.00 31.61 354 GLN A CA 1
ATOM 2779 C C . GLN A 1 354 ? -0.471 17.944 -26.487 1.00 31.61 354 GLN A C 1
ATOM 2781 O O . GLN A 1 354 ? -1.405 18.251 -25.755 1.00 31.61 354 GLN A O 1
ATOM 2786 N N . SER A 1 355 ? -0.526 16.861 -27.271 1.00 31.48 355 SER A N 1
ATOM 2787 C CA . SER A 1 355 ? -1.739 16.019 -27.356 1.00 31.48 355 SER A CA 1
ATOM 2788 C C . SER A 1 355 ? -1.839 14.925 -26.287 1.00 31.48 355 SER A C 1
ATOM 2790 O O . SER A 1 355 ? -2.893 14.326 -26.144 1.00 31.48 355 SER A O 1
ATOM 2792 N N . VAL A 1 356 ? -0.776 14.684 -25.511 1.00 32.69 356 VAL A N 1
ATOM 2793 C CA . VAL A 1 356 ? -0.776 13.732 -24.376 1.00 32.69 356 VAL A CA 1
ATOM 2794 C C . VAL A 1 356 ? -1.091 14.452 -23.048 1.00 32.69 356 VAL A C 1
ATOM 2796 O O . VAL A 1 356 ? -1.096 13.850 -21.981 1.00 32.69 356 VAL A O 1
ATOM 2799 N N . ILE A 1 357 ? -1.323 15.771 -23.104 1.00 29.28 357 ILE A N 1
ATOM 2800 C CA . ILE A 1 357 ? -1.486 16.658 -21.940 1.00 29.28 357 ILE A CA 1
ATOM 2801 C C . ILE A 1 357 ? -2.969 16.944 -21.610 1.00 29.28 357 ILE A C 1
ATOM 2803 O O . ILE A 1 357 ? -3.236 17.543 -20.569 1.00 29.28 357 ILE A O 1
ATOM 2807 N N . SER A 1 358 ? -3.934 16.526 -22.439 1.00 25.00 358 SER A N 1
ATOM 2808 C CA . SER A 1 358 ? -5.369 16.767 -22.192 1.00 25.00 358 SER A CA 1
ATOM 2809 C C . SER A 1 358 ? -6.085 15.589 -21.554 1.00 25.00 358 SER A C 1
ATOM 2811 O O . SER A 1 358 ? -6.047 14.510 -22.187 1.00 25.00 358 SER A O 1
#